Protein AF-A0A3A8W4N7-F1 (afdb_monomer)

Solvent-accessible surface area (backbone atoms only — not comparable to full-atom values): 16986 Å² total; per-residue (Å²): 136,87,86,79,90,86,83,90,83,82,92,75,93,77,80,89,80,83,84,81,88,74,83,88,78,89,47,57,39,93,86,78,64,49,80,50,65,91,89,57,60,44,40,93,86,77,66,50,72,45,86,86,71,92,62,85,76,71,74,80,73,79,74,81,73,76,77,72,54,66,71,60,52,53,51,53,52,50,51,52,49,50,51,50,51,51,51,55,52,39,66,72,58,50,60,79,77,70,62,47,48,66,55,26,47,51,68,66,38,49,71,61,18,43,73,67,35,52,84,91,45,32,62,59,45,43,50,50,36,48,55,39,34,54,47,32,57,52,26,67,72,41,88,37,44,90,46,53,37,62,73,51,46,28,47,37,71,93,76,44,30,37,37,38,33,38,32,30,34,44,100,84,70,46,81,44,55,32,38,41,35,32,36,59,35,85,87,81,69,43,74,39,81,74,51,74,40,70,65,80,72,76,72,82,87,56,93,84,51,53,72,66,56,48,50,52,44,52,53,51,41,53,49,35,53,57,49,48,63,39,64,75,38,69,88,19,54,58,65,69,64,55,44,52,23,48,48,45,25,49,78,68,71,47,31,78,75,51,64,74,61,87,69,44,66,76,76,48,87,76,73,81,80,76,85,123

Structure (mmCIF, N/CA/C/O backbone):
data_AF-A0A3A8W4N7-F1
#
_entry.id   AF-A0A3A8W4N7-F1
#
loop_
_atom_site.group_PDB
_atom_site.id
_atom_site.type_symbol
_atom_site.label_atom_id
_atom_site.label_alt_id
_atom_site.label_comp_id
_atom_site.label_asym_id
_atom_site.label_entity_id
_atom_site.label_seq_id
_atom_site.pdbx_PDB_ins_code
_atom_site.Cartn_x
_atom_site.Cartn_y
_atom_site.Cartn_z
_atom_site.occupancy
_atom_site.B_iso_or_equiv
_atom_site.auth_seq_id
_atom_site.auth_comp_id
_atom_site.auth_asym_id
_atom_site.auth_atom_id
_atom_site.pdbx_PDB_model_num
ATOM 1 N N . MET A 1 1 ? -23.111 -61.179 31.098 1.00 34.94 1 MET A N 1
ATOM 2 C CA . MET A 1 1 ? -24.484 -61.628 30.800 1.00 34.94 1 MET A CA 1
ATOM 3 C C . MET A 1 1 ? -25.408 -60.534 31.304 1.00 34.94 1 MET A C 1
ATOM 5 O O . MET A 1 1 ? -25.647 -60.455 32.497 1.00 34.94 1 MET A O 1
ATOM 9 N N . GLU A 1 2 ? -25.515 -59.437 30.560 1.00 35.44 2 GLU A N 1
ATOM 10 C CA . GLU A 1 2 ? -26.407 -59.254 29.396 1.00 35.44 2 GLU A CA 1
ATOM 11 C C . GLU A 1 2 ? -27.888 -59.274 29.785 1.00 35.44 2 GLU A C 1
ATOM 13 O O . GLU A 1 2 ? -28.369 -60.226 30.390 1.00 35.44 2 GLU A O 1
ATOM 18 N N . GLY A 1 3 ? -28.586 -58.195 29.426 1.00 33.56 3 GLY A N 1
ATOM 19 C CA . GLY A 1 3 ? -30.020 -58.016 29.627 1.00 33.56 3 GLY A CA 1
ATOM 20 C C . GLY A 1 3 ? -30.419 -56.554 29.445 1.00 33.56 3 GLY A C 1
ATOM 21 O O . GLY A 1 3 ? -30.461 -55.792 30.406 1.00 33.56 3 GLY A O 1
ATOM 22 N N . ILE A 1 4 ? -30.645 -56.166 28.193 1.00 37.47 4 ILE A N 1
ATOM 23 C CA . ILE A 1 4 ? -31.137 -54.857 27.741 1.00 37.47 4 ILE A CA 1
ATOM 24 C C . ILE A 1 4 ? -32.674 -54.924 27.543 1.00 37.47 4 ILE A C 1
ATOM 26 O O . ILE A 1 4 ? -33.179 -55.996 27.216 1.00 37.47 4 ILE A O 1
ATOM 30 N N . LEU A 1 5 ? -33.344 -53.750 27.614 1.00 32.41 5 LEU A N 1
ATOM 31 C CA . LEU A 1 5 ? -34.679 -53.382 27.059 1.00 32.41 5 LEU A CA 1
ATOM 32 C C . LEU A 1 5 ? -35.925 -53.851 27.871 1.00 32.41 5 LEU A C 1
ATOM 34 O O . LEU A 1 5 ? -35.901 -54.915 28.465 1.00 32.41 5 LEU A O 1
ATOM 38 N N . ILE A 1 6 ? -37.068 -53.148 28.004 1.00 37.75 6 ILE A N 1
ATOM 39 C CA . I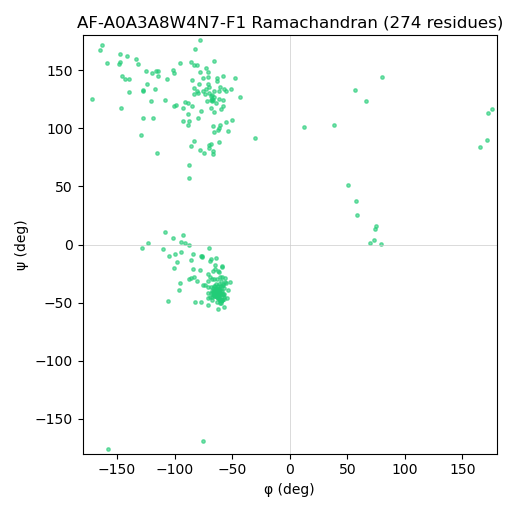LE A 1 6 ? -37.690 -51.944 27.399 1.00 37.75 6 ILE A CA 1
ATOM 40 C C . ILE A 1 6 ? -38.758 -51.424 28.399 1.00 37.75 6 ILE A C 1
ATOM 42 O O . ILE A 1 6 ? -39.323 -52.222 29.145 1.00 37.75 6 ILE A O 1
ATOM 46 N N . GLY A 1 7 ? -39.130 -50.139 28.353 1.00 33.12 7 GLY A N 1
ATOM 47 C CA . GLY A 1 7 ? -40.402 -49.678 28.928 1.00 33.12 7 GLY A CA 1
ATOM 48 C C . GLY A 1 7 ? -40.562 -48.158 28.973 1.00 33.12 7 GLY A C 1
ATOM 49 O O . GLY A 1 7 ? -40.215 -47.531 29.971 1.00 33.12 7 GLY A O 1
ATOM 50 N N . GLU A 1 8 ? -41.117 -47.562 27.917 1.00 44.66 8 GLU A N 1
ATOM 51 C CA . GLU A 1 8 ? -41.788 -46.259 28.020 1.00 44.66 8 GLU A CA 1
ATOM 52 C C . GLU A 1 8 ? -43.162 -46.442 28.684 1.00 44.66 8 GLU A C 1
ATOM 54 O O . GLU A 1 8 ? -43.815 -47.443 28.417 1.00 44.66 8 GLU A O 1
ATOM 59 N N . ILE A 1 9 ? -43.602 -45.483 29.516 1.00 37.28 9 ILE A N 1
ATOM 60 C CA . ILE A 1 9 ? -44.997 -45.005 29.649 1.00 37.28 9 ILE A CA 1
ATOM 61 C C . ILE A 1 9 ? -45.031 -43.750 30.557 1.00 37.28 9 ILE A C 1
ATOM 63 O O . ILE A 1 9 ? -44.592 -43.754 31.704 1.00 37.28 9 ILE A O 1
ATOM 67 N N . CYS A 1 10 ? -45.614 -42.695 29.984 1.00 30.06 10 CYS A N 1
ATOM 68 C CA . CYS A 1 10 ? -46.400 -41.583 30.540 1.00 30.06 10 CYS A CA 1
ATOM 69 C C . CYS A 1 10 ? -45.910 -40.629 31.650 1.00 30.06 10 CYS A C 1
ATOM 71 O O . CYS A 1 10 ? -45.540 -40.971 32.770 1.00 30.06 10 CYS A O 1
ATOM 73 N N . ARG A 1 11 ? -46.155 -39.348 31.329 1.00 41.84 11 ARG A N 1
ATOM 74 C CA . ARG A 1 11 ? -46.284 -38.168 32.197 1.00 41.84 11 ARG A CA 1
ATOM 75 C C . ARG A 1 11 ? -47.118 -38.438 33.460 1.00 41.84 11 ARG A C 1
ATOM 77 O O . ARG A 1 11 ? -48.291 -38.763 33.347 1.00 41.84 11 AR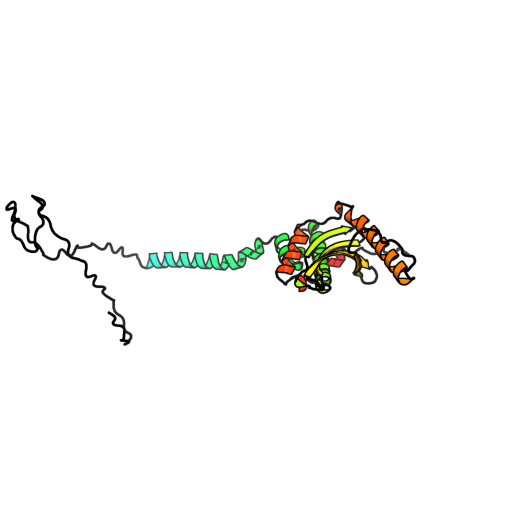G A O 1
ATOM 84 N N . SER A 1 12 ? -46.565 -38.129 34.637 1.00 39.53 12 SER A N 1
ATOM 85 C CA . SER A 1 12 ? -47.137 -37.182 35.618 1.00 39.53 12 SER A CA 1
ATOM 86 C C . SER A 1 12 ? -46.342 -37.210 36.936 1.00 39.53 12 SER A C 1
ATOM 88 O O . SER A 1 12 ? -46.296 -38.203 37.651 1.00 39.53 12 SER A O 1
ATOM 90 N N . ASN A 1 13 ? -45.678 -36.093 37.226 1.00 43.84 13 ASN A N 1
ATOM 91 C CA . ASN A 1 13 ? -45.312 -35.551 38.538 1.00 43.84 13 ASN A CA 1
ATOM 92 C C . ASN A 1 13 ? -45.447 -36.453 39.801 1.00 43.84 13 ASN A C 1
ATOM 94 O O . ASN A 1 13 ? -46.518 -36.504 40.402 1.00 43.84 13 ASN A O 1
ATOM 98 N N . LYS A 1 14 ? -44.330 -37.022 40.300 1.00 41.41 14 LYS A N 1
ATOM 99 C CA . LYS A 1 14 ? -43.900 -36.964 41.726 1.00 41.41 14 LYS A CA 1
ATOM 100 C C . LYS A 1 14 ? -42.632 -37.799 41.995 1.00 41.41 14 LYS A C 1
ATOM 102 O O . LYS A 1 14 ? -42.646 -39.015 41.915 1.00 41.41 14 LYS A O 1
ATOM 107 N N . ARG A 1 15 ? -41.562 -37.100 42.403 1.00 39.56 15 ARG A N 1
ATOM 108 C CA . ARG A 1 15 ? -40.429 -37.527 43.263 1.00 39.56 15 ARG A CA 1
ATOM 109 C C . ARG A 1 15 ? -39.881 -38.957 43.071 1.00 39.56 15 ARG A C 1
ATOM 111 O O . ARG A 1 15 ? -40.375 -39.904 43.673 1.00 39.56 15 ARG A O 1
ATOM 118 N N . ARG A 1 16 ? -38.734 -39.078 42.392 1.00 38.44 16 ARG A N 1
ATOM 119 C CA . ARG A 1 16 ? -37.888 -40.283 42.467 1.00 38.44 16 ARG A CA 1
ATOM 120 C C . ARG A 1 16 ? -37.260 -40.389 43.863 1.00 38.44 16 ARG A C 1
ATOM 122 O O . ARG A 1 16 ? -36.499 -39.512 44.269 1.00 38.44 16 ARG A O 1
ATOM 129 N N . LYS A 1 17 ? -37.593 -41.452 44.598 1.00 39.00 17 LYS A N 1
ATOM 130 C CA . LYS A 1 17 ? -36.828 -41.945 45.753 1.00 39.00 17 LYS A CA 1
ATOM 131 C C . LYS A 1 17 ? -35.733 -42.859 45.202 1.00 39.00 17 LYS A C 1
ATOM 133 O O . LYS A 1 17 ? -36.057 -43.865 44.584 1.00 39.00 17 LYS A O 1
ATOM 138 N N . TYR A 1 18 ? -34.469 -42.524 45.428 1.00 37.78 18 TYR A N 1
ATOM 139 C CA . TYR A 1 18 ? -33.366 -43.457 45.208 1.00 37.78 18 TYR A CA 1
ATOM 140 C C . TYR A 1 18 ? -33.165 -44.261 46.496 1.00 37.78 18 TYR A C 1
ATOM 142 O O . TYR A 1 18 ? -32.972 -43.675 47.561 1.00 37.78 18 TYR A O 1
ATOM 150 N N . ILE A 1 19 ? -33.260 -45.587 46.411 1.00 38.47 19 ILE A N 1
ATOM 151 C CA . ILE A 1 19 ? -32.878 -46.503 47.489 1.00 38.47 19 ILE A CA 1
ATOM 152 C C . ILE A 1 19 ? -31.423 -46.889 47.215 1.00 38.47 19 ILE A C 1
ATOM 154 O O . ILE A 1 19 ? -31.148 -47.634 46.279 1.00 38.47 19 ILE A O 1
ATOM 158 N N . PHE A 1 20 ? -30.487 -46.348 47.995 1.00 35.94 20 PHE A N 1
ATOM 159 C CA . PHE A 1 20 ? -29.111 -46.843 48.018 1.00 35.94 20 PHE A CA 1
ATOM 160 C C . PHE A 1 20 ? -29.075 -48.092 48.903 1.00 35.94 20 PHE A C 1
ATOM 162 O O . PHE A 1 20 ? -29.209 -47.988 50.120 1.00 35.94 20 PHE A O 1
ATOM 169 N N . VAL A 1 21 ? -28.909 -49.271 48.303 1.00 38.59 21 VAL A N 1
ATOM 170 C CA . VAL A 1 21 ? -28.642 -50.512 49.045 1.00 38.59 21 VAL A CA 1
ATOM 171 C C . VAL A 1 21 ? -27.138 -50.561 49.326 1.00 38.59 21 VAL A C 1
ATOM 173 O O . VAL A 1 21 ? -26.346 -51.007 48.500 1.00 38.59 21 VAL A O 1
ATOM 176 N N . GLY A 1 22 ? -26.739 -49.989 50.463 1.00 36.97 22 GLY A N 1
ATOM 177 C CA . GLY A 1 22 ? -25.363 -49.987 50.957 1.00 36.97 22 GLY A CA 1
ATOM 178 C C . GLY A 1 22 ? -25.020 -51.260 51.738 1.00 36.97 22 GLY A C 1
ATOM 179 O O . GLY A 1 22 ? -25.832 -51.783 52.494 1.00 36.97 22 GLY A O 1
ATOM 180 N N . LYS A 1 23 ? -23.792 -51.734 51.529 1.00 41.25 23 LYS A N 1
ATOM 181 C CA . LYS A 1 23 ? -23.125 -52.919 52.091 1.00 41.25 23 LYS A CA 1
ATOM 182 C C . LYS A 1 23 ? -23.075 -52.894 53.634 1.00 41.25 23 LYS A C 1
ATOM 184 O O . LYS A 1 23 ? -22.688 -51.881 54.210 1.00 41.25 23 LYS A O 1
ATOM 189 N N . ILE A 1 24 ? -23.417 -54.009 54.285 1.00 47.25 24 ILE A N 1
ATOM 190 C CA . ILE A 1 24 ? -23.416 -54.174 55.752 1.00 47.25 24 ILE A CA 1
ATOM 191 C C . ILE A 1 24 ? -21.974 -54.120 56.292 1.00 47.25 24 ILE A C 1
ATOM 193 O O . ILE A 1 24 ? -21.105 -54.872 55.845 1.00 47.25 24 ILE A O 1
ATOM 197 N N . SER A 1 25 ? -21.709 -53.223 57.245 1.00 48.91 25 SER A N 1
ATOM 198 C CA . SER A 1 25 ? -20.433 -53.115 57.962 1.00 48.91 25 SER A CA 1
ATOM 199 C C . SER A 1 25 ? -20.335 -54.162 59.077 1.00 48.91 25 SER A C 1
ATOM 201 O O . SER A 1 25 ? -21.237 -54.259 59.903 1.00 48.91 25 SER A O 1
ATOM 203 N N . LYS A 1 26 ? -19.224 -54.905 59.132 1.00 61.62 26 LYS A N 1
ATOM 204 C CA . LYS A 1 26 ? -18.883 -55.830 60.229 1.00 61.62 26 LYS A CA 1
ATOM 205 C C . LYS A 1 26 ? -18.766 -55.072 61.564 1.00 61.62 26 LYS A C 1
ATOM 207 O O . LYS A 1 26 ? -18.145 -54.010 61.600 1.00 61.62 26 LYS A O 1
ATOM 212 N N . PHE A 1 27 ? -19.334 -55.610 62.646 1.00 69.62 27 PHE A N 1
ATOM 213 C CA . PHE A 1 27 ? -19.315 -55.007 63.988 1.00 69.62 27 PHE A CA 1
ATOM 214 C C . PHE A 1 27 ? -18.244 -55.660 64.877 1.00 69.62 27 PHE A C 1
ATOM 216 O O . PHE A 1 27 ? -17.981 -56.852 64.759 1.00 69.62 27 PHE A O 1
ATOM 223 N N . PHE A 1 28 ? -17.638 -54.899 65.794 1.00 78.06 28 PHE A N 1
ATOM 224 C CA . PHE A 1 28 ? -16.616 -55.383 66.734 1.00 78.06 28 PHE A CA 1
ATOM 225 C C . PHE A 1 28 ? -17.021 -55.081 68.183 1.00 78.06 28 PHE A C 1
ATOM 227 O O . PHE A 1 28 ? -17.691 -54.086 68.455 1.00 78.06 28 PHE A O 1
ATOM 234 N N . CYS A 1 29 ? -16.613 -55.930 69.127 1.00 77.12 29 CYS A N 1
ATOM 235 C CA . CYS A 1 29 ? -16.877 -55.738 70.550 1.00 77.12 29 CYS A CA 1
ATOM 236 C C . CYS A 1 29 ? -16.120 -54.517 71.082 1.00 77.12 29 CYS A C 1
ATOM 238 O O . CYS A 1 29 ? -14.893 -54.480 71.030 1.00 77.12 29 CYS A O 1
ATOM 240 N N . SER A 1 30 ? -16.835 -53.566 71.682 1.00 75.81 30 SER A N 1
ATOM 241 C CA . SER A 1 30 ? -16.259 -52.349 72.272 1.00 75.81 30 SER A CA 1
ATOM 242 C C . SER A 1 30 ? -15.272 -52.608 73.414 1.00 75.81 30 SER A C 1
ATOM 244 O O . SER A 1 30 ? -14.430 -51.759 73.682 1.00 75.81 30 SER A O 1
ATOM 246 N N . ASN A 1 31 ? -15.359 -53.762 74.083 1.00 76.06 31 ASN A N 1
ATOM 247 C CA . ASN A 1 31 ? -14.515 -54.070 75.238 1.00 76.06 31 ASN A CA 1
ATOM 248 C C . ASN A 1 31 ? -13.259 -54.889 74.886 1.00 76.06 31 ASN A C 1
ATOM 250 O O . ASN A 1 31 ? -12.232 -54.740 75.532 1.00 76.06 31 ASN A O 1
ATOM 254 N N . CYS A 1 32 ? -13.317 -55.775 73.884 1.00 80.06 32 CYS A N 1
ATOM 255 C CA . CYS A 1 32 ? -12.179 -56.651 73.545 1.00 80.06 32 CYS A CA 1
ATOM 256 C C . CYS A 1 32 ? -11.764 -56.633 72.069 1.00 80.06 32 CYS A C 1
ATOM 258 O O . CYS A 1 32 ? -10.826 -57.329 71.694 1.00 80.06 32 CYS A O 1
ATOM 260 N N . GLY A 1 33 ? -12.475 -55.894 71.217 1.00 74.19 33 GLY A N 1
ATOM 261 C CA . GLY A 1 33 ? -12.150 -55.748 69.799 1.00 74.19 33 GLY A CA 1
ATOM 262 C C . GLY A 1 33 ? -12.436 -56.970 68.922 1.00 74.19 33 GLY A C 1
ATOM 263 O O . GLY A 1 33 ? -12.132 -56.929 67.735 1.00 74.19 33 GLY A O 1
ATOM 264 N N . LYS A 1 34 ? -13.024 -58.056 69.448 1.00 81.38 34 LYS A N 1
ATOM 265 C CA . LYS A 1 34 ? -13.365 -59.234 68.629 1.00 81.38 34 LYS A CA 1
ATOM 266 C C . LYS A 1 34 ? -14.539 -58.941 67.693 1.00 81.38 34 LYS A C 1
ATOM 268 O O . LYS A 1 34 ? -15.506 -58.311 68.114 1.00 81.38 34 LYS A O 1
ATOM 273 N N . GLU A 1 35 ? -14.455 -59.414 66.450 1.00 79.12 35 GLU A N 1
ATOM 274 C CA . GLU A 1 35 ? -15.544 -59.320 65.468 1.00 79.12 35 GLU A CA 1
ATOM 275 C C . GLU A 1 35 ? -16.779 -60.074 65.981 1.00 79.12 35 GLU A C 1
ATOM 277 O O . GLU A 1 35 ? -16.674 -61.204 66.467 1.00 79.12 35 GLU A O 1
ATOM 282 N N . LEU A 1 36 ? -17.932 -59.419 65.902 1.00 75.44 36 LEU A N 1
ATOM 283 C CA . LEU A 1 36 ? -19.221 -59.916 66.361 1.00 75.44 36 LEU A CA 1
ATOM 284 C C . LEU A 1 36 ? -20.076 -60.301 65.159 1.00 75.44 36 LEU A C 1
ATOM 286 O O . LEU A 1 36 ? -20.072 -59.619 64.130 1.00 75.44 36 LEU A O 1
ATOM 290 N N . ARG A 1 37 ? -20.834 -61.387 65.299 1.00 69.25 37 ARG A N 1
ATOM 291 C CA . ARG A 1 37 ? -21.843 -61.770 64.304 1.00 69.25 37 ARG A CA 1
ATOM 292 C C . ARG A 1 37 ? -23.132 -60.986 64.554 1.00 69.25 37 ARG A C 1
ATOM 294 O O . ARG A 1 37 ? -23.393 -60.547 65.675 1.00 69.25 37 ARG A O 1
ATOM 301 N N . GLU A 1 38 ? -23.937 -60.793 63.510 1.00 62.31 38 GLU A N 1
ATOM 302 C CA . GLU A 1 38 ? -25.229 -60.112 63.643 1.00 62.31 38 GLU A CA 1
ATOM 303 C C . GLU A 1 38 ? -26.098 -60.811 64.705 1.00 62.31 38 GLU A C 1
ATOM 305 O O . GLU A 1 38 ? -26.249 -62.032 64.691 1.00 62.31 38 GLU A O 1
ATOM 310 N N . ASN A 1 39 ? -26.680 -60.020 65.614 1.00 63.97 39 ASN A N 1
ATOM 311 C CA . ASN A 1 39 ? -27.619 -60.433 66.669 1.00 63.97 39 ASN A CA 1
ATOM 312 C C . ASN A 1 39 ? -27.045 -61.174 67.901 1.00 63.97 39 ASN A C 1
ATOM 314 O O . ASN A 1 39 ? -27.818 -61.729 68.689 1.00 63.97 39 ASN A O 1
ATOM 318 N N . GLU A 1 40 ? -25.730 -61.153 68.145 1.00 66.56 40 GLU A N 1
ATOM 319 C CA . GLU A 1 40 ? -25.165 -61.667 69.406 1.00 66.56 40 GLU A CA 1
ATOM 320 C C . GLU A 1 40 ? -25.475 -60.726 70.591 1.00 66.56 40 GLU A C 1
ATOM 322 O O . GLU A 1 40 ? -25.140 -59.544 70.574 1.00 66.56 40 GLU A O 1
ATOM 327 N N . LYS A 1 41 ? -26.121 -61.245 71.651 1.00 73.75 41 LYS A N 1
ATOM 328 C CA . LYS A 1 41 ? -26.499 -60.449 72.846 1.00 73.75 41 LYS A CA 1
ATOM 329 C C . LYS A 1 41 ? -25.329 -60.197 73.807 1.00 73.75 41 LYS A C 1
ATOM 331 O O . LYS A 1 41 ? -25.373 -59.279 74.625 1.00 73.75 41 LYS A O 1
ATOM 336 N N . TYR A 1 42 ? -24.303 -61.040 73.741 1.00 79.69 42 TYR A N 1
ATOM 337 C CA . TYR A 1 42 ? -23.119 -61.005 74.594 1.00 79.69 42 TYR A CA 1
ATOM 338 C C . TYR A 1 42 ? -21.902 -61.386 73.759 1.00 79.69 42 TYR A C 1
ATOM 340 O O . TYR A 1 42 ? -21.991 -62.270 72.909 1.00 79.69 42 TYR A O 1
ATOM 348 N N . CYS A 1 43 ? -20.763 -60.743 74.007 1.00 81.12 43 CYS A N 1
ATOM 349 C CA . CYS A 1 43 ? -19.527 -61.086 73.323 1.00 81.12 43 CYS A CA 1
ATOM 350 C C . CYS A 1 43 ? -19.051 -62.483 73.766 1.00 81.12 43 CYS A C 1
ATOM 352 O O . CYS A 1 43 ? -18.799 -62.675 74.959 1.00 81.12 43 CYS A O 1
ATOM 354 N N . PRO A 1 44 ? -18.825 -63.431 72.837 1.00 77.31 44 PRO A N 1
ATOM 355 C CA . PRO A 1 44 ? -18.405 -64.792 73.179 1.00 77.31 44 PRO A CA 1
ATOM 356 C C . PRO A 1 44 ? -16.986 -64.868 73.763 1.00 77.31 44 PRO A C 1
ATOM 358 O O . PRO A 1 44 ? -16.590 -65.906 74.275 1.00 77.31 44 PRO A O 1
ATOM 361 N N . ASN A 1 45 ? -16.199 -63.792 73.664 1.00 82.62 45 ASN A N 1
ATOM 362 C CA . ASN A 1 45 ? -14.809 -63.774 74.121 1.00 82.62 45 ASN A CA 1
ATOM 363 C C . ASN A 1 45 ? -14.631 -63.199 75.524 1.00 82.62 45 ASN A C 1
ATOM 365 O O . ASN A 1 45 ? -13.800 -63.682 76.279 1.00 82.62 45 ASN A O 1
ATOM 369 N N . CYS A 1 46 ? -15.376 -62.147 75.864 1.00 80.81 46 CYS A N 1
ATOM 370 C CA . CYS A 1 46 ? -15.204 -61.442 77.136 1.00 80.81 46 CYS A CA 1
ATOM 371 C C . CYS A 1 46 ? -16.481 -61.375 77.981 1.00 80.81 46 CYS A C 1
ATOM 373 O O . CYS A 1 46 ? -16.476 -60.746 79.034 1.00 80.81 46 CYS A O 1
ATOM 375 N N . GLY A 1 47 ? -17.589 -61.962 77.515 1.00 76.31 47 GLY A N 1
ATOM 376 C CA . GLY A 1 47 ? -18.874 -61.970 78.222 1.00 76.31 47 GLY A CA 1
ATOM 377 C C . GLY A 1 47 ? -19.573 -60.608 78.293 1.00 76.31 47 GLY A C 1
ATOM 378 O O . GLY A 1 47 ? -20.651 -60.502 78.875 1.00 76.31 47 GLY A O 1
ATOM 379 N N . HIS A 1 48 ? -18.993 -59.559 77.700 1.00 81.00 48 HIS A N 1
ATOM 380 C CA . HIS A 1 48 ? -19.554 -58.212 77.740 1.00 81.00 48 HIS A CA 1
ATOM 381 C C . HIS A 1 48 ? -20.887 -58.158 76.985 1.00 81.00 48 HIS A C 1
ATOM 383 O O . HIS A 1 48 ? -20.967 -58.577 75.827 1.00 81.00 48 HIS A O 1
ATOM 389 N N . LYS A 1 49 ? -21.934 -57.652 77.643 1.00 79.88 49 LYS A N 1
ATOM 390 C CA . LYS A 1 49 ? -23.278 -57.534 77.067 1.00 79.88 49 LYS A CA 1
ATOM 391 C C . LYS A 1 49 ? -23.274 -56.492 75.953 1.00 79.88 49 LYS A C 1
ATOM 393 O O . LYS A 1 49 ? -22.835 -55.366 76.164 1.00 79.88 49 LYS A O 1
ATOM 398 N N . ILE A 1 50 ? -23.773 -56.868 74.783 1.00 75.06 50 ILE A N 1
ATOM 399 C CA . ILE A 1 50 ? -23.893 -55.966 73.640 1.00 75.06 50 ILE A CA 1
ATOM 400 C C . ILE A 1 50 ? -25.284 -55.326 73.730 1.00 75.06 50 ILE A C 1
ATOM 402 O O . ILE A 1 50 ? -26.277 -56.058 73.812 1.00 75.06 50 ILE A O 1
ATOM 406 N N . PRO A 1 51 ? -25.393 -53.987 73.779 1.00 62.84 51 PRO A N 1
ATOM 407 C CA . PRO A 1 51 ? -26.687 -53.320 73.768 1.00 62.84 51 PRO A CA 1
ATOM 408 C C . PRO A 1 51 ? -27.347 -53.548 72.403 1.00 62.84 51 PRO A C 1
ATOM 410 O O . PRO A 1 51 ? -26.964 -52.950 71.400 1.00 62.84 51 PRO A O 1
ATOM 413 N N . LEU A 1 52 ? -28.309 -54.471 72.358 1.00 57.59 52 LEU A N 1
ATOM 414 C CA . LEU A 1 52 ? -29.175 -54.683 71.204 1.00 57.59 52 LEU A CA 1
ATOM 415 C C . LEU A 1 52 ? -30.255 -53.604 71.185 1.00 57.59 52 LEU A C 1
ATOM 417 O O . LEU A 1 52 ? -31.378 -53.861 71.598 1.00 57.59 52 LEU A O 1
ATOM 421 N N . ASP A 1 53 ? -29.897 -52.430 70.680 1.00 50.03 53 ASP A N 1
ATOM 422 C CA . ASP A 1 53 ? -30.857 -51.471 70.138 1.00 50.03 53 ASP A CA 1
ATOM 423 C C . ASP A 1 53 ? -30.570 -51.329 68.641 1.00 50.03 53 ASP A C 1
ATOM 425 O O . ASP A 1 53 ? -29.942 -50.376 68.181 1.00 50.03 53 ASP A O 1
ATOM 429 N N . ILE A 1 54 ? -31.035 -52.309 67.857 1.00 49.59 54 ILE A N 1
ATOM 430 C CA . ILE A 1 54 ? -31.331 -52.077 66.436 1.00 49.59 54 ILE A CA 1
ATOM 431 C C . ILE A 1 54 ? -32.773 -51.573 66.360 1.00 49.59 54 ILE A C 1
ATOM 433 O O . ILE A 1 54 ? -33.624 -52.148 65.690 1.00 49.59 54 ILE A O 1
ATOM 437 N N . ASP A 1 55 ? -33.046 -50.481 67.063 1.00 42.28 55 ASP A N 1
ATOM 438 C CA . ASP A 1 55 ? -34.149 -49.619 66.697 1.00 42.28 55 ASP A CA 1
ATOM 439 C C . ASP A 1 55 ? -33.564 -48.553 65.796 1.00 42.28 55 ASP A C 1
ATOM 441 O O . ASP A 1 55 ? -32.661 -47.813 66.183 1.00 42.28 55 ASP A O 1
ATOM 445 N N . ASN A 1 56 ? -34.056 -48.554 64.556 1.00 49.94 56 ASN A N 1
ATOM 446 C CA . ASN A 1 56 ? -33.819 -47.567 63.516 1.00 49.94 56 ASN A CA 1
ATOM 447 C C . ASN A 1 56 ? -33.584 -46.177 64.112 1.00 49.94 56 ASN A C 1
ATOM 449 O O . ASN A 1 56 ? -34.517 -45.387 64.279 1.00 49.94 56 ASN A O 1
ATOM 453 N N . HIS A 1 57 ? -32.319 -45.850 64.373 1.00 39.88 57 HIS A N 1
ATOM 454 C CA . HIS A 1 57 ? -31.926 -44.502 64.704 1.00 39.88 57 HIS A CA 1
ATOM 455 C C . HIS A 1 57 ? -31.974 -43.740 63.385 1.00 39.88 57 HIS A C 1
ATOM 457 O O . HIS A 1 57 ? -30.968 -43.517 62.711 1.00 39.88 57 HIS A O 1
ATOM 463 N N . SER A 1 58 ? -33.190 -43.366 62.979 1.00 42.22 58 SER A N 1
ATOM 464 C CA . SER A 1 58 ? -33.401 -42.266 62.063 1.00 42.22 58 SER A CA 1
ATOM 465 C C . SER A 1 58 ? -32.675 -41.092 62.699 1.00 42.22 58 SER A C 1
ATOM 467 O O . SER A 1 58 ? -33.178 -40.477 63.643 1.00 42.22 58 SER A O 1
ATOM 469 N N . LEU A 1 59 ? -31.449 -40.835 62.242 1.00 45.09 59 LEU A N 1
ATOM 470 C CA . LEU A 1 59 ? -30.717 -39.629 62.566 1.00 45.09 59 LEU A CA 1
ATOM 471 C C . LEU A 1 59 ? -31.688 -38.491 62.271 1.00 45.09 59 LEU A C 1
ATOM 473 O O . LEU A 1 59 ? -32.018 -38.225 61.113 1.00 45.09 59 LEU A O 1
ATOM 477 N N . LYS A 1 60 ? -32.215 -37.863 63.327 1.00 41.84 60 LYS A N 1
ATOM 478 C CA . LYS A 1 60 ? -32.985 -36.629 63.225 1.00 41.84 60 LYS A CA 1
ATOM 479 C C . LYS A 1 60 ? -31.986 -35.576 62.768 1.00 41.84 60 LYS A C 1
ATOM 481 O O . LYS A 1 60 ? -31.459 -34.803 63.561 1.00 41.84 60 LYS A O 1
ATOM 486 N N . VAL A 1 61 ? -31.700 -35.558 61.469 1.00 50.22 61 VAL A N 1
ATOM 487 C CA . VAL A 1 61 ? -31.079 -34.418 60.822 1.00 50.22 61 VAL A CA 1
ATOM 488 C C . VAL A 1 61 ? -32.096 -33.304 61.013 1.00 50.22 61 VAL A C 1
ATOM 490 O O . VAL A 1 61 ? -33.117 -33.246 60.325 1.00 50.22 61 VAL A O 1
ATOM 493 N N . ARG A 1 62 ? -31.876 -32.450 62.021 1.00 46.25 62 ARG A N 1
ATOM 494 C CA . ARG A 1 62 ? -32.553 -31.158 62.119 1.00 46.25 62 ARG A CA 1
ATOM 495 C C . ARG A 1 62 ? -32.126 -30.388 60.878 1.00 46.25 62 ARG A C 1
ATOM 497 O O . ARG A 1 62 ? -31.119 -29.692 60.874 1.00 46.25 62 ARG A O 1
ATOM 504 N N . GLY A 1 63 ? -32.879 -30.571 59.797 1.00 49.50 63 GLY A N 1
ATOM 505 C CA . GLY A 1 63 ? -32.753 -29.773 58.598 1.00 49.50 63 GLY A CA 1
ATOM 506 C C . GLY A 1 63 ? -33.035 -28.340 58.999 1.00 49.50 63 GLY A C 1
ATOM 507 O O . GLY A 1 63 ? -34.189 -27.968 59.212 1.00 49.50 63 GLY A O 1
ATOM 508 N N . PHE A 1 64 ? -31.978 -27.545 59.128 1.00 41.88 64 PHE A N 1
ATOM 509 C CA . PHE A 1 64 ? -32.073 -26.101 59.236 1.00 41.88 64 PHE A CA 1
ATOM 510 C C . PHE A 1 64 ? -32.599 -25.594 57.887 1.00 41.88 64 PHE A C 1
ATOM 512 O O . PHE A 1 64 ? -31.856 -25.122 57.031 1.00 41.88 64 PHE A O 1
ATOM 519 N N . LYS A 1 65 ? -33.908 -25.732 57.648 1.00 53.91 65 LYS A N 1
ATOM 520 C CA . LYS A 1 65 ? -34.574 -25.021 56.563 1.00 53.91 65 LYS A CA 1
ATOM 521 C C . LYS A 1 65 ? -34.599 -23.562 56.987 1.00 53.91 65 LYS A C 1
ATOM 523 O O . LYS A 1 65 ? -35.569 -23.105 57.587 1.00 53.91 65 LYS A O 1
ATOM 528 N N . ARG A 1 66 ? -33.522 -22.822 56.701 1.00 55.28 66 ARG A N 1
ATOM 529 C CA . ARG A 1 66 ? -33.611 -21.363 56.655 1.00 55.28 66 ARG A CA 1
ATOM 530 C C . ARG A 1 66 ? -34.719 -21.058 55.655 1.00 55.28 66 ARG A C 1
ATOM 532 O O . ARG A 1 66 ? -34.561 -21.264 54.455 1.00 55.28 66 ARG A O 1
ATOM 539 N N . LYS A 1 67 ? -35.876 -20.644 56.167 1.00 49.81 67 LYS A N 1
ATOM 540 C CA . LYS A 1 67 ? -36.997 -20.164 55.367 1.00 49.81 67 LYS A CA 1
ATOM 541 C C . LYS A 1 67 ? -36.538 -18.817 54.808 1.00 49.81 67 LYS A C 1
ATOM 543 O O . LYS A 1 67 ? -36.746 -17.784 55.439 1.00 49.81 67 LYS A O 1
ATOM 548 N N . LEU A 1 68 ? -35.787 -18.829 53.701 1.00 56.91 68 LEU A N 1
ATOM 549 C CA . LEU A 1 68 ? -35.437 -17.592 53.012 1.00 56.91 68 LEU A CA 1
ATOM 550 C C . LEU A 1 68 ? -36.758 -16.921 52.636 1.00 56.91 68 LEU A C 1
ATOM 552 O O . LEU A 1 68 ? -37.596 -17.508 51.954 1.00 56.91 68 LEU A O 1
ATOM 556 N N . SER A 1 69 ? -36.968 -15.717 53.160 1.00 63.31 69 SER A N 1
ATOM 557 C CA . SER A 1 69 ? -38.132 -14.909 52.822 1.00 63.31 69 SER A CA 1
ATOM 558 C C . SER A 1 69 ? -38.126 -14.697 51.310 1.00 63.31 69 SER A C 1
ATOM 560 O O . SER A 1 69 ? -37.138 -14.215 50.755 1.00 63.31 69 SER A O 1
ATOM 562 N N . LEU A 1 70 ? -39.226 -15.073 50.655 1.00 64.94 70 LEU A N 1
ATOM 563 C CA . LEU A 1 70 ? -39.393 -14.973 49.206 1.00 64.94 70 LEU A CA 1
ATOM 564 C C . LEU A 1 70 ? -39.078 -13.552 48.702 1.00 64.94 70 LEU A C 1
ATOM 566 O O . LEU A 1 70 ? -38.476 -13.406 47.649 1.00 64.94 70 LEU A O 1
ATOM 570 N N . LYS A 1 71 ? -39.353 -12.525 49.525 1.00 69.31 71 LYS A N 1
ATOM 571 C CA . LYS A 1 71 ? -39.032 -11.113 49.255 1.00 69.31 71 LYS A CA 1
ATOM 572 C C . LYS A 1 71 ? -37.524 -10.828 49.163 1.00 69.31 71 LYS A C 1
ATOM 574 O O . LYS A 1 71 ? -37.109 -9.974 48.389 1.00 69.31 71 LYS A O 1
ATOM 579 N N . LYS A 1 72 ? -36.693 -11.533 49.945 1.00 72.75 72 LYS A N 1
ATOM 580 C CA . LYS A 1 72 ? -35.223 -11.415 49.879 1.00 72.75 72 LYS A CA 1
ATOM 581 C C . LYS A 1 72 ? -34.661 -12.136 48.652 1.00 72.75 72 LYS A C 1
ATOM 583 O O . LYS A 1 72 ? -33.714 -11.647 48.053 1.00 72.75 72 LYS A O 1
ATOM 588 N N . VAL A 1 73 ? -35.269 -13.255 48.252 1.00 74.81 73 VAL A N 1
ATOM 589 C CA . VAL A 1 73 ? -34.879 -13.991 47.036 1.00 74.81 73 VAL A CA 1
ATOM 590 C C . VAL A 1 73 ? -35.230 -13.191 45.781 1.00 74.81 73 VAL A C 1
ATOM 592 O O . VAL A 1 73 ? -34.377 -13.031 44.917 1.00 74.81 73 VAL A O 1
ATOM 595 N N . THR A 1 74 ? -36.433 -12.612 45.707 1.00 75.06 74 THR A N 1
ATOM 596 C CA . THR A 1 74 ? -36.839 -11.771 44.568 1.00 75.06 74 THR A CA 1
ATOM 597 C C . THR A 1 74 ? -35.958 -10.533 44.421 1.00 75.06 74 THR A C 1
ATOM 599 O O . THR A 1 74 ? -35.599 -10.188 43.302 1.00 75.06 74 THR A O 1
ATOM 602 N N . ALA A 1 75 ? -35.553 -9.901 45.530 1.00 80.06 75 ALA A N 1
ATOM 603 C CA . ALA A 1 75 ? -34.634 -8.763 45.496 1.00 80.06 75 ALA A CA 1
ATOM 604 C C . ALA A 1 75 ? -33.240 -9.152 44.965 1.00 80.06 75 ALA A C 1
ATOM 606 O O . ALA A 1 75 ? -32.701 -8.461 44.107 1.00 80.06 75 ALA A O 1
ATOM 607 N N . ILE A 1 76 ? -32.682 -10.284 45.413 1.00 83.00 76 ILE A N 1
ATOM 608 C CA . ILE A 1 76 ? -31.380 -10.784 44.934 1.00 83.00 76 ILE A CA 1
ATOM 609 C C . ILE A 1 76 ? -31.449 -11.142 43.443 1.00 83.00 76 ILE A C 1
ATOM 611 O O . ILE A 1 76 ? -30.563 -10.756 42.685 1.00 83.00 76 ILE A O 1
ATOM 615 N N . CYS A 1 77 ? -32.507 -11.830 43.002 1.00 84.62 77 CYS A N 1
ATOM 616 C CA . CYS A 1 77 ? -32.699 -12.168 41.591 1.00 84.62 77 CYS A CA 1
ATOM 617 C C . CYS A 1 77 ? -32.877 -10.924 40.712 1.00 84.62 77 CYS A C 1
ATOM 619 O O . CYS A 1 77 ? -32.328 -10.891 39.617 1.00 84.62 77 CYS A O 1
ATOM 621 N N . ALA A 1 78 ? -33.594 -9.899 41.185 1.00 87.00 78 ALA A N 1
ATOM 622 C CA . ALA A 1 78 ? -33.766 -8.642 40.457 1.00 87.00 78 ALA A CA 1
ATOM 623 C C . ALA A 1 78 ? -32.440 -7.885 40.292 1.00 87.00 78 ALA A C 1
ATOM 625 O O . ALA A 1 78 ? -32.158 -7.384 39.208 1.00 87.00 78 ALA A O 1
ATOM 626 N N . VAL A 1 79 ? -31.596 -7.856 41.329 1.00 89.19 79 VAL A N 1
ATOM 627 C CA . VAL A 1 79 ? -30.256 -7.251 41.248 1.00 89.19 79 VAL A CA 1
ATOM 628 C C . VAL A 1 79 ? -29.360 -8.032 40.285 1.00 89.19 79 VAL A C 1
ATOM 630 O O . VAL A 1 79 ? -28.703 -7.429 39.443 1.00 89.19 79 VAL A O 1
ATOM 633 N N . PHE A 1 80 ? -29.375 -9.366 40.342 1.00 91.31 80 PHE A N 1
ATOM 634 C CA . PHE A 1 80 ? -28.620 -10.199 39.400 1.00 91.31 80 PHE A CA 1
ATOM 635 C C . PHE A 1 80 ? -29.084 -10.006 37.951 1.00 91.31 80 PHE A C 1
ATOM 637 O O . PHE A 1 80 ? -28.255 -9.864 37.057 1.00 91.31 80 PHE A O 1
ATOM 644 N N . LEU A 1 81 ? -30.400 -9.947 37.718 1.00 91.88 81 LEU A N 1
ATOM 645 C CA . LEU A 1 81 ? -30.980 -9.636 36.410 1.00 91.88 81 LEU A CA 1
ATOM 646 C C . LEU A 1 81 ? -30.558 -8.250 35.927 1.00 91.88 81 LEU A C 1
ATOM 648 O O . LEU A 1 81 ? -30.172 -8.113 34.774 1.00 91.88 81 LEU A O 1
ATOM 652 N N . MET A 1 82 ? -30.569 -7.245 36.802 1.00 90.44 82 MET A N 1
ATOM 653 C CA . MET A 1 82 ? -30.123 -5.896 36.460 1.00 90.44 82 MET A CA 1
ATOM 654 C C . MET A 1 82 ? -28.637 -5.874 36.078 1.00 90.44 82 MET A C 1
ATOM 656 O O . MET A 1 82 ? -28.287 -5.256 35.082 1.00 90.44 82 MET A O 1
ATOM 660 N N . ILE A 1 83 ? -27.770 -6.596 36.797 1.00 90.94 83 ILE A N 1
ATOM 661 C CA . ILE A 1 83 ? -26.340 -6.718 36.461 1.00 90.94 83 ILE A CA 1
ATOM 662 C C . ILE A 1 83 ? -26.149 -7.422 35.114 1.00 90.94 83 ILE A C 1
ATOM 664 O O . ILE A 1 83 ? -25.333 -6.982 34.312 1.00 90.94 83 ILE A O 1
ATOM 668 N N . ILE A 1 84 ? -26.913 -8.481 34.832 1.00 91.19 84 ILE A N 1
ATOM 669 C CA . ILE A 1 84 ? -26.872 -9.175 33.537 1.00 91.19 84 ILE A CA 1
ATOM 670 C C . ILE A 1 84 ? -27.331 -8.239 32.416 1.00 91.19 84 ILE A C 1
ATOM 672 O O . ILE A 1 84 ? -26.675 -8.167 31.384 1.00 91.19 84 ILE A O 1
ATOM 676 N N . VAL A 1 85 ? -28.411 -7.483 32.624 1.00 90.12 85 VAL A N 1
ATOM 677 C CA . VAL A 1 85 ? -28.897 -6.486 31.659 1.00 90.12 85 VAL A CA 1
ATOM 678 C C . VAL A 1 85 ? -27.857 -5.388 31.440 1.00 90.12 85 VAL A C 1
ATOM 680 O O . VAL A 1 85 ? -27.584 -5.052 30.296 1.00 90.12 85 VAL A O 1
ATOM 683 N N . LEU A 1 86 ? -27.216 -4.882 32.497 1.00 86.38 86 LEU A N 1
ATOM 684 C CA . LEU A 1 86 ? -26.131 -3.901 32.400 1.00 86.38 86 LEU A CA 1
ATOM 685 C C . LEU A 1 86 ? -24.890 -4.471 31.703 1.00 86.38 86 LEU A C 1
ATOM 687 O O . LEU A 1 86 ? -24.237 -3.756 30.956 1.00 86.38 86 LEU A O 1
ATOM 691 N N . PHE A 1 87 ? -24.575 -5.750 31.899 1.00 84.69 87 PHE A N 1
ATOM 692 C CA . PHE A 1 87 ? -23.466 -6.426 31.226 1.00 84.69 87 PHE A CA 1
ATOM 693 C C . PHE A 1 87 ? -23.755 -6.653 29.734 1.00 84.69 87 PHE A C 1
ATOM 695 O O . PHE A 1 87 ? -22.886 -6.434 28.893 1.00 84.69 87 PHE A O 1
ATOM 702 N N . LEU A 1 88 ? -24.985 -7.048 29.391 1.00 84.25 88 LEU A N 1
ATOM 703 C CA . LEU A 1 88 ? -25.439 -7.208 28.007 1.00 84.25 88 LEU A CA 1
ATOM 704 C C . LEU A 1 88 ? -25.525 -5.857 27.285 1.00 84.25 88 LEU A C 1
ATOM 706 O O . LEU A 1 88 ? -25.006 -5.729 26.181 1.00 84.25 88 LEU A O 1
ATOM 710 N N . ALA A 1 89 ? -26.099 -4.837 27.928 1.00 75.81 89 ALA A N 1
ATOM 711 C CA . ALA A 1 89 ? -26.122 -3.469 27.413 1.00 75.81 89 ALA A CA 1
ATOM 712 C C . ALA A 1 89 ? -24.704 -2.886 27.312 1.00 75.81 89 ALA A C 1
ATOM 714 O O . ALA A 1 89 ? -24.362 -2.257 26.315 1.00 75.81 89 ALA A O 1
ATOM 715 N N . GLY A 1 90 ? -23.841 -3.164 28.291 1.00 68.38 90 GLY A N 1
ATOM 716 C CA . GLY A 1 90 ? -22.426 -2.806 28.265 1.00 68.38 90 GLY A CA 1
ATOM 717 C C . GLY A 1 90 ? -21.722 -3.385 27.041 1.00 68.38 90 GLY A C 1
ATOM 718 O O . GLY A 1 90 ? -21.051 -2.651 26.327 1.00 68.38 90 GLY A O 1
ATOM 719 N N . LYS A 1 91 ? -21.947 -4.660 26.701 1.00 72.81 91 LYS A N 1
ATOM 720 C CA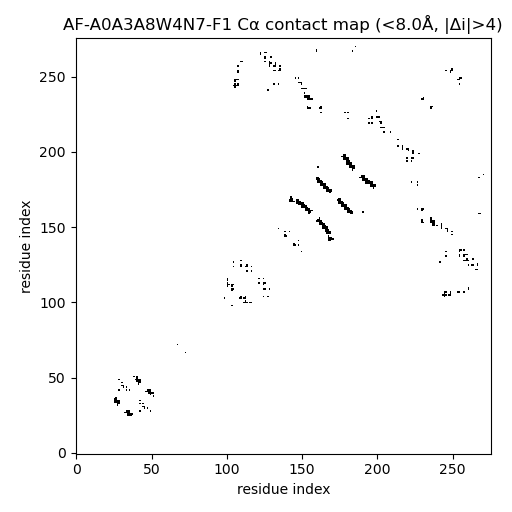 . LYS A 1 91 ? -21.399 -5.237 25.460 1.00 72.81 91 LYS A CA 1
ATOM 721 C C . LYS A 1 91 ? -21.847 -4.511 24.186 1.00 72.81 91 LYS A C 1
ATOM 723 O O . LYS A 1 91 ? -21.095 -4.520 23.219 1.00 72.81 91 LYS A O 1
ATOM 728 N N . MET A 1 92 ? -23.020 -3.875 24.183 1.00 65.62 92 MET A N 1
ATOM 729 C CA . MET A 1 92 ? -23.508 -3.101 23.035 1.00 65.62 92 MET A CA 1
ATOM 730 C C . MET A 1 92 ? -22.902 -1.690 22.954 1.00 65.62 92 MET A C 1
ATOM 732 O O . MET A 1 92 ? -22.700 -1.193 21.852 1.00 65.62 92 MET A O 1
ATOM 736 N N . PHE A 1 93 ? -22.579 -1.055 24.088 1.00 57.88 93 PHE A N 1
ATOM 737 C CA . PHE A 1 93 ? -22.079 0.332 24.135 1.00 57.88 93 PHE A CA 1
ATOM 738 C C . PHE A 1 93 ? -20.554 0.476 24.311 1.00 57.88 93 PHE A C 1
ATOM 740 O O . PHE A 1 93 ? -20.001 1.519 23.972 1.00 57.88 93 PHE A O 1
ATOM 747 N N . ILE A 1 94 ? -19.848 -0.545 24.811 1.00 56.22 94 ILE A N 1
ATOM 748 C CA . ILE A 1 94 ? -18.395 -0.495 25.064 1.00 56.22 94 ILE A CA 1
ATOM 749 C C . ILE A 1 94 ? -17.523 -0.387 23.790 1.00 56.22 94 ILE A C 1
ATOM 751 O O . ILE A 1 94 ? -16.562 0.384 23.840 1.00 56.22 94 ILE A O 1
ATOM 755 N N . PRO A 1 95 ? -17.789 -1.080 22.657 1.00 62.16 95 PRO A N 1
ATOM 756 C CA . PRO A 1 95 ? -16.832 -1.077 21.547 1.00 62.16 95 PRO A CA 1
ATOM 757 C C . PRO A 1 95 ? -16.680 0.299 20.884 1.00 62.16 95 PRO A C 1
ATOM 759 O O . PRO A 1 95 ? -15.569 0.702 20.569 1.00 62.16 95 PRO A O 1
ATOM 762 N N . GLN A 1 96 ? -17.749 1.087 20.741 1.00 57.78 96 GLN A N 1
ATOM 763 C CA . GLN A 1 96 ? -17.666 2.344 19.983 1.00 57.78 96 GLN A CA 1
ATOM 764 C C . GLN A 1 96 ? -16.869 3.463 20.679 1.00 57.78 96 GLN A C 1
ATOM 766 O O . GLN A 1 96 ? -16.331 4.339 20.003 1.00 57.78 96 GLN A O 1
ATOM 771 N N . ILE A 1 97 ? -16.765 3.449 22.013 1.00 62.62 97 ILE A N 1
ATOM 772 C CA . ILE A 1 97 ? -16.116 4.534 22.773 1.00 62.62 97 ILE A CA 1
ATOM 773 C C . ILE A 1 97 ? -14.599 4.299 22.907 1.00 62.62 97 ILE A C 1
ATOM 775 O O . ILE A 1 97 ? -13.834 5.262 22.940 1.00 62.62 97 ILE A O 1
ATOM 779 N N . PHE A 1 98 ? -14.151 3.039 22.929 1.00 76.38 98 PHE A N 1
ATOM 780 C CA . PHE A 1 98 ? -12.742 2.680 23.151 1.00 76.38 98 PHE A CA 1
ATOM 781 C C . PHE A 1 98 ? -11.931 2.389 21.884 1.00 76.38 98 PHE A C 1
ATOM 783 O O . PHE A 1 98 ? -10.708 2.383 21.962 1.00 76.38 98 PHE A O 1
ATOM 790 N N . VAL A 1 99 ? -12.576 2.174 20.736 1.00 88.25 99 VAL A N 1
ATOM 791 C CA . VAL A 1 99 ? -11.881 1.911 19.466 1.00 88.25 99 VAL A CA 1
ATOM 792 C C . VAL A 1 99 ? -11.048 3.129 19.058 1.00 88.25 99 VAL A C 1
ATOM 794 O O . VAL A 1 99 ? -11.579 4.236 18.938 1.00 88.25 99 VAL A O 1
ATOM 797 N N . SER A 1 100 ? -9.741 2.952 18.887 1.00 93.31 100 SER A N 1
ATOM 798 C CA . SER A 1 100 ? -8.811 3.998 18.454 1.00 93.31 100 SER A CA 1
ATOM 799 C C . SER A 1 100 ? -8.820 4.174 16.929 1.00 93.31 100 SER A C 1
ATOM 801 O O . SER A 1 100 ? -9.365 3.349 16.202 1.00 93.31 100 SER A O 1
ATOM 803 N N . THR A 1 101 ? -8.204 5.245 16.416 1.00 94.88 101 THR A N 1
ATOM 804 C CA . THR A 1 101 ? -8.002 5.415 14.963 1.00 94.88 101 THR A CA 1
ATOM 805 C C . THR A 1 101 ? -7.199 4.255 14.371 1.00 94.88 101 THR A C 1
ATOM 807 O O . THR A 1 101 ? -7.552 3.753 13.313 1.00 94.88 101 THR A O 1
ATOM 810 N N . SER A 1 102 ? -6.175 3.775 15.085 1.00 95.12 102 SER A N 1
ATOM 811 C CA . SER A 1 102 ? -5.364 2.630 14.655 1.00 95.12 102 SER A CA 1
ATOM 812 C C . SER A 1 102 ? -6.174 1.333 14.580 1.00 95.12 102 SER A C 1
ATOM 814 O O . SER A 1 102 ? -5.985 0.560 13.645 1.00 95.12 102 SER A O 1
ATOM 816 N N . ASP A 1 103 ? -7.110 1.117 15.510 1.00 95.50 103 ASP A N 1
ATOM 817 C CA . ASP A 1 103 ? -8.010 -0.042 15.458 1.00 95.50 103 ASP A CA 1
ATOM 818 C C . ASP A 1 103 ? -8.921 0.022 14.220 1.00 95.50 103 ASP A C 1
ATOM 820 O O . ASP A 1 103 ? -9.101 -0.982 13.539 1.00 95.50 103 ASP A O 1
ATOM 824 N N . LEU A 1 104 ? -9.439 1.212 13.884 1.00 96.75 104 LEU A N 1
ATOM 825 C CA . LEU A 1 104 ? -10.272 1.418 12.691 1.00 96.75 104 LEU A CA 1
ATOM 826 C C . LEU A 1 104 ? -9.491 1.190 11.391 1.00 96.75 104 LEU A C 1
ATOM 828 O O . LEU A 1 104 ? -10.027 0.575 10.473 1.00 96.75 104 LEU A O 1
ATOM 832 N N . LEU A 1 105 ? -8.232 1.635 11.326 1.00 97.62 105 LEU A N 1
ATOM 833 C CA . LEU A 1 105 ? -7.332 1.382 10.193 1.00 97.62 105 LEU A CA 1
ATOM 834 C C . LEU A 1 105 ? -7.067 -0.123 10.010 1.00 97.62 105 LEU A C 1
ATOM 836 O O . LEU A 1 105 ? -7.245 -0.660 8.921 1.00 97.62 105 LEU A O 1
ATOM 840 N N . ALA A 1 106 ? -6.776 -0.846 11.096 1.00 97.31 106 ALA A N 1
ATOM 841 C CA . ALA A 1 106 ? -6.587 -2.303 11.073 1.00 97.31 106 ALA A CA 1
ATOM 842 C C . ALA A 1 106 ? -7.860 -3.103 10.701 1.00 97.31 106 ALA A C 1
ATOM 844 O O . ALA A 1 106 ? -7.795 -4.298 10.370 1.00 97.31 106 ALA A O 1
ATOM 845 N N . GLU A 1 107 ? -9.026 -2.466 10.804 1.00 96.50 107 GLU A N 1
ATOM 846 C CA . GLU A 1 107 ? -10.327 -2.978 10.371 1.00 96.50 107 GLU A CA 1
ATOM 847 C C . GLU A 1 107 ? -10.707 -2.533 8.948 1.00 96.50 107 GLU A C 1
ATOM 849 O O . GLU A 1 107 ? -11.716 -3.009 8.435 1.00 96.50 107 GLU A O 1
ATOM 854 N N . GLY A 1 108 ? -9.927 -1.653 8.309 1.00 97.38 108 GLY A N 1
ATOM 855 C CA . GLY A 1 108 ? -10.224 -1.093 6.986 1.00 97.38 108 GLY A CA 1
ATOM 856 C C . GLY A 1 108 ? -11.352 -0.056 6.995 1.00 97.38 108 GLY A C 1
ATOM 857 O O . GLY A 1 108 ? -11.877 0.304 5.947 1.00 97.38 108 GLY A O 1
ATOM 858 N N . ASN A 1 109 ? -11.761 0.440 8.170 1.00 97.12 109 ASN A N 1
ATOM 859 C CA . ASN A 1 109 ? -12.826 1.434 8.297 1.00 97.12 109 ASN A CA 1
ATOM 860 C C . ASN A 1 109 ? -12.268 2.861 8.179 1.00 97.12 109 ASN A C 1
ATOM 862 O O . ASN A 1 109 ? -12.234 3.618 9.156 1.00 97.12 109 ASN A O 1
ATOM 866 N N . TYR A 1 110 ? -11.806 3.210 6.977 1.00 98.12 110 TYR A N 1
ATOM 867 C CA . TYR A 1 110 ? -11.121 4.477 6.711 1.00 98.12 110 TYR A CA 1
ATOM 868 C C . TYR A 1 110 ? -11.998 5.705 6.974 1.00 98.12 110 TYR A C 1
ATOM 870 O O . TYR A 1 110 ? -11.519 6.665 7.571 1.00 98.12 110 TYR A O 1
ATOM 878 N N . GLU A 1 111 ? -13.291 5.663 6.643 1.00 97.81 111 GLU A N 1
ATOM 879 C CA . GLU A 1 111 ? -14.219 6.785 6.859 1.00 97.81 111 GLU A CA 1
ATOM 880 C C . GLU A 1 111 ? -14.330 7.154 8.352 1.00 97.81 111 GLU A C 1
ATOM 882 O O . GLU A 1 111 ? -14.185 8.318 8.752 1.00 97.81 111 GLU A O 1
ATOM 887 N N . LYS A 1 112 ? -14.517 6.152 9.225 1.00 96.25 112 LYS A N 1
ATOM 888 C CA . LYS A 1 112 ? -14.544 6.390 10.676 1.00 96.25 112 LYS A CA 1
ATOM 889 C C . LYS A 1 112 ? -13.166 6.741 11.212 1.00 96.25 112 LYS A C 1
ATOM 891 O O . LYS A 1 112 ? -13.086 7.553 12.136 1.00 96.25 112 LYS A O 1
ATOM 896 N N . ALA A 1 113 ? -12.101 6.139 10.677 1.00 97.50 113 ALA A N 1
ATOM 897 C CA . ALA A 1 113 ? -10.735 6.468 11.071 1.00 97.50 113 ALA A CA 1
ATOM 898 C C . ALA A 1 113 ? -10.451 7.953 10.812 1.00 97.50 113 ALA A C 1
ATOM 900 O O . ALA A 1 113 ? -10.018 8.653 11.727 1.00 97.50 113 ALA A O 1
ATOM 901 N N . TYR A 1 114 ? -10.799 8.452 9.625 1.00 97.81 114 TYR A N 1
ATOM 902 C CA . TYR A 1 114 ? -10.606 9.839 9.209 1.00 97.81 114 TYR A CA 1
ATOM 903 C C . TYR A 1 114 ? -11.469 10.802 10.032 1.00 97.81 114 TYR A C 1
ATOM 905 O O . TYR A 1 114 ? -10.978 11.811 10.540 1.00 97.81 114 TYR A O 1
ATOM 913 N N . SER A 1 115 ? -12.739 10.450 10.256 1.00 96.19 115 SER A N 1
ATOM 914 C CA . SER A 1 115 ? -13.660 11.232 11.093 1.00 96.19 115 SER A CA 1
ATOM 915 C C . SER A 1 115 ? -13.194 11.351 12.550 1.00 96.19 115 SER A C 1
ATOM 917 O O . SER A 1 115 ? -13.429 12.369 13.201 1.00 96.19 115 SER A O 1
ATOM 919 N N . LYS A 1 116 ? -12.547 10.305 13.083 1.00 95.06 116 LYS A N 1
ATOM 920 C CA . LYS A 1 116 ? -12.043 10.259 14.464 1.00 95.06 116 LYS A CA 1
ATOM 921 C C . LYS A 1 116 ? -10.647 10.866 14.616 1.00 95.06 116 LYS A C 1
ATOM 923 O O . LYS A 1 116 ? -10.304 11.319 15.711 1.00 95.06 116 LYS A O 1
ATOM 928 N N . ALA A 1 117 ? -9.837 10.820 13.562 1.00 96.25 117 ALA A N 1
ATOM 929 C CA . ALA A 1 117 ? -8.461 11.287 13.571 1.00 96.25 117 ALA A CA 1
ATOM 930 C C . ALA A 1 117 ? -8.370 12.763 13.971 1.00 96.25 117 ALA A C 1
ATOM 932 O O . ALA A 1 117 ? -9.215 13.598 13.636 1.00 96.25 117 ALA A O 1
ATOM 933 N N . LYS A 1 118 ? -7.298 13.096 14.693 1.00 95.19 118 LYS A N 1
ATOM 934 C CA . LYS A 1 118 ? -6.941 14.496 14.911 1.00 95.19 118 LYS A CA 1
ATOM 935 C C . LYS A 1 118 ? -6.541 15.128 13.581 1.00 95.19 118 LYS A C 1
ATOM 937 O O . LYS A 1 118 ? -6.123 14.437 12.657 1.00 95.19 118 LYS A O 1
ATOM 942 N N . LYS A 1 119 ? -6.625 16.457 13.500 1.00 95.38 119 LYS A N 1
ATOM 943 C CA . LYS A 1 119 ? -6.314 17.210 12.277 1.00 95.38 119 LYS A CA 1
ATOM 944 C C . LYS A 1 119 ? -4.926 16.887 11.705 1.00 95.38 119 LYS A C 1
ATOM 946 O O . LYS A 1 119 ? -4.787 16.805 10.497 1.00 95.38 119 LYS A O 1
ATOM 951 N N . ASP A 1 120 ? -3.932 16.710 12.566 1.00 94.06 120 ASP A N 1
ATOM 952 C CA . ASP A 1 120 ? -2.545 16.382 12.220 1.00 94.06 120 ASP A CA 1
ATOM 953 C C . ASP A 1 120 ? -2.326 14.915 11.816 1.00 94.06 120 ASP A C 1
ATOM 955 O O . ASP A 1 120 ? -1.260 14.591 11.319 1.00 94.06 120 ASP A O 1
ATOM 959 N N . GLN A 1 121 ? -3.324 14.048 12.005 1.00 95.56 121 GLN A N 1
ATOM 960 C CA . GLN A 1 121 ? -3.269 12.613 11.691 1.00 95.56 121 GLN A CA 1
ATOM 961 C C . GLN A 1 121 ? -4.162 12.232 10.502 1.00 95.56 121 GLN A C 1
ATOM 963 O O . GLN A 1 121 ? -4.224 11.070 10.113 1.00 95.56 121 GLN A O 1
ATOM 968 N N . LYS A 1 122 ? -4.920 13.190 9.959 1.00 96.94 122 LYS A N 1
ATOM 969 C CA . LYS A 1 122 ? -5.854 12.948 8.856 1.00 96.94 122 LYS A CA 1
ATOM 970 C C . LYS A 1 122 ? -5.133 12.551 7.572 1.00 96.94 122 LYS A C 1
ATOM 972 O O . LYS A 1 122 ? -5.562 11.602 6.926 1.00 96.94 122 LYS A O 1
ATOM 977 N N . ASP A 1 123 ? -4.019 13.213 7.266 1.00 96.19 123 ASP A N 1
ATOM 978 C CA . ASP A 1 123 ? -3.168 12.868 6.125 1.00 96.19 123 ASP A CA 1
ATOM 979 C C . ASP A 1 123 ? -2.696 11.410 6.204 1.00 96.19 123 ASP A C 1
ATOM 981 O O . ASP A 1 123 ? -2.758 10.710 5.202 1.00 96.19 123 ASP A O 1
ATOM 985 N N . ASP A 1 124 ? -2.298 10.925 7.384 1.00 96.56 124 ASP A N 1
ATOM 986 C CA . ASP A 1 124 ? -1.832 9.541 7.560 1.00 96.56 124 ASP A CA 1
ATOM 987 C C . ASP A 1 124 ? -2.944 8.526 7.257 1.00 96.56 124 ASP A C 1
ATOM 989 O O . ASP A 1 124 ? -2.700 7.499 6.624 1.00 96.56 124 ASP A O 1
ATOM 993 N N . VAL A 1 125 ? -4.185 8.831 7.657 1.00 98.38 125 VAL A N 1
ATOM 994 C CA . VAL A 1 125 ? -5.353 7.997 7.330 1.00 98.38 125 VAL A CA 1
ATOM 995 C C . VAL A 1 125 ? -5.609 7.974 5.825 1.00 98.38 125 VAL A C 1
ATOM 997 O O . VAL A 1 125 ? -5.881 6.909 5.272 1.00 98.38 125 VAL A O 1
ATOM 1000 N N . LEU A 1 126 ? -5.520 9.130 5.163 1.00 98.25 126 LEU A N 1
ATOM 1001 C CA . LEU A 1 126 ? -5.704 9.240 3.715 1.00 98.25 126 LEU A CA 1
ATOM 1002 C C . LEU A 1 126 ? -4.597 8.509 2.950 1.00 98.25 126 LEU A C 1
ATOM 1004 O O . LEU A 1 126 ? -4.883 7.823 1.973 1.00 98.25 126 LEU A O 1
ATOM 1008 N N . VAL A 1 127 ? -3.350 8.591 3.420 1.00 98.00 127 VAL A N 1
ATOM 1009 C CA . VAL A 1 127 ? -2.229 7.840 2.848 1.00 98.00 127 VAL A CA 1
ATOM 1010 C C . VAL A 1 127 ? -2.455 6.340 3.005 1.00 98.00 127 VAL A C 1
ATOM 1012 O O . VAL A 1 127 ? -2.359 5.622 2.016 1.00 98.00 127 VAL A O 1
ATOM 1015 N N . GLU A 1 128 ? -2.808 5.840 4.194 1.00 98.62 128 GLU A N 1
ATOM 1016 C CA . GLU A 1 128 ? -3.078 4.405 4.358 1.00 98.62 128 GLU A CA 1
ATOM 1017 C C . GLU A 1 128 ? -4.255 3.945 3.484 1.00 98.62 128 GLU A C 1
ATOM 1019 O O . GLU A 1 128 ? -4.173 2.877 2.878 1.00 98.62 128 GLU A O 1
ATOM 1024 N N . ASN A 1 129 ? -5.316 4.751 3.354 1.00 98.75 129 ASN A N 1
ATOM 1025 C CA . ASN A 1 129 ? -6.437 4.464 2.457 1.00 98.75 129 ASN A CA 1
ATOM 1026 C C . ASN A 1 129 ? -5.995 4.368 0.985 1.00 98.75 129 ASN A C 1
ATOM 1028 O O . ASN A 1 129 ? -6.319 3.375 0.335 1.00 98.75 129 ASN A O 1
ATOM 1032 N N . LEU A 1 130 ? -5.200 5.330 0.498 1.00 98.56 130 LEU A N 1
ATOM 1033 C CA . LEU A 1 130 ? -4.621 5.307 -0.850 1.00 98.56 130 LEU A CA 1
ATOM 1034 C C . LEU A 1 130 ? -3.794 4.045 -1.083 1.00 98.56 130 LEU A C 1
ATOM 1036 O O . LEU A 1 130 ? -4.059 3.295 -2.015 1.00 98.56 130 LEU A O 1
ATOM 1040 N N . ILE A 1 131 ? -2.824 3.768 -0.208 1.00 98.69 131 ILE A N 1
ATOM 1041 C CA . ILE A 1 131 ? -1.959 2.592 -0.357 1.00 98.69 131 ILE A CA 1
ATOM 1042 C C . ILE A 1 131 ? -2.781 1.298 -0.318 1.00 98.69 131 ILE A C 1
ATOM 1044 O O . ILE A 1 131 ? -2.477 0.356 -1.047 1.00 98.69 131 ILE A O 1
ATOM 1048 N N . SER A 1 132 ? -3.837 1.242 0.493 1.00 98.75 132 SER A N 1
ATOM 1049 C CA . SER A 1 132 ? -4.714 0.070 0.587 1.00 98.75 132 SER A CA 1
ATOM 1050 C C . SER A 1 132 ? -5.530 -0.148 -0.685 1.00 98.75 132 SER A C 1
ATOM 1052 O O . SER A 1 132 ? -5.627 -1.283 -1.149 1.00 98.75 132 SER A O 1
ATOM 1054 N N . TYR A 1 133 ? -6.063 0.923 -1.274 1.00 98.62 133 TYR A N 1
ATOM 1055 C CA . TYR A 1 133 ? -6.753 0.871 -2.561 1.00 98.62 133 TYR A CA 1
ATOM 1056 C C . TYR A 1 133 ? -5.822 0.387 -3.684 1.00 98.62 133 TYR A C 1
ATOM 1058 O O . TYR A 1 133 ? -6.152 -0.533 -4.425 1.00 98.62 133 TYR A O 1
ATOM 1066 N N . GLU A 1 134 ? -4.602 0.913 -3.745 1.00 98.62 134 GLU A N 1
ATOM 1067 C CA . GLU A 1 134 ? -3.621 0.535 -4.771 1.00 98.62 134 GLU A CA 1
ATOM 1068 C C . GLU A 1 134 ? -3.091 -0.892 -4.554 1.00 98.62 134 GLU A C 1
ATOM 1070 O O . GLU A 1 134 ? -2.823 -1.637 -5.496 1.00 98.62 134 GLU A O 1
ATOM 1075 N N . CYS A 1 135 ? -3.008 -1.339 -3.296 1.00 98.69 135 CYS A N 1
ATOM 1076 C CA . CYS A 1 135 ? -2.714 -2.732 -2.963 1.00 98.69 135 CYS A CA 1
ATOM 1077 C C . CYS A 1 135 ? -3.821 -3.692 -3.405 1.00 98.69 135 CYS A C 1
ATOM 1079 O O . CYS A 1 135 ? -3.506 -4.811 -3.807 1.00 98.69 135 CYS A O 1
ATOM 1081 N N . LYS A 1 136 ? -5.096 -3.288 -3.338 1.00 98.12 136 LYS A N 1
ATOM 1082 C CA . LYS A 1 136 ? -6.219 -4.066 -3.880 1.00 98.12 136 LYS A CA 1
ATOM 1083 C C . LYS A 1 136 ? -6.043 -4.278 -5.384 1.00 98.12 136 LYS A C 1
ATOM 1085 O O . LYS A 1 136 ? -6.085 -5.424 -5.836 1.00 98.12 136 LYS A O 1
ATOM 1090 N N . GLU A 1 137 ? -5.784 -3.210 -6.136 1.00 97.69 137 GLU A N 1
ATOM 1091 C CA . GLU A 1 137 ? -5.578 -3.294 -7.588 1.00 97.69 137 GLU A CA 1
ATOM 1092 C C . GLU A 1 137 ? -4.347 -4.149 -7.926 1.00 97.69 137 GLU A C 1
ATOM 1094 O O . GLU A 1 137 ? -4.419 -5.073 -8.742 1.00 97.69 137 GLU A O 1
ATOM 1099 N N . ALA A 1 138 ? -3.236 -3.942 -7.212 1.00 97.62 138 ALA A N 1
ATOM 1100 C CA . ALA A 1 138 ? -2.031 -4.746 -7.383 1.00 97.62 138 ALA A CA 1
ATOM 1101 C C . ALA A 1 138 ? -2.258 -6.233 -7.059 1.00 97.62 138 ALA A C 1
ATOM 1103 O O . ALA A 1 138 ? -1.780 -7.094 -7.798 1.00 97.62 138 ALA A O 1
ATOM 1104 N N . ALA A 1 139 ? -2.997 -6.553 -5.989 1.00 97.50 139 ALA A N 1
ATOM 1105 C CA . ALA A 1 139 ? -3.334 -7.927 -5.620 1.00 97.50 139 ALA A CA 1
ATOM 1106 C C . ALA A 1 139 ? -4.152 -8.623 -6.717 1.00 97.50 139 ALA A C 1
ATOM 1108 O O . ALA A 1 139 ? -3.874 -9.778 -7.044 1.00 97.50 139 ALA A O 1
ATOM 1109 N N . ASN A 1 140 ? -5.110 -7.915 -7.321 1.00 95.44 140 ASN A N 1
ATOM 1110 C CA . ASN A 1 140 ? -5.938 -8.430 -8.414 1.00 95.44 140 ASN A CA 1
ATOM 1111 C C . ASN A 1 140 ? -5.138 -8.706 -9.690 1.00 95.44 140 ASN A C 1
ATOM 1113 O O . ASN A 1 140 ? -5.471 -9.628 -10.435 1.00 95.44 140 ASN A O 1
ATOM 1117 N N . GLY A 1 141 ? -4.058 -7.956 -9.918 1.00 92.69 141 GLY A N 1
ATOM 1118 C CA . GLY A 1 141 ? -3.134 -8.175 -11.030 1.00 92.69 141 GLY A CA 1
ATOM 1119 C C . GLY A 1 141 ? -2.171 -9.358 -10.850 1.00 92.69 141 GLY A C 1
ATOM 1120 O O . GLY A 1 141 ? -1.496 -9.747 -11.807 1.00 92.69 141 GLY A O 1
ATOM 1121 N N . LEU A 1 142 ? -2.071 -9.954 -9.655 1.00 94.19 142 LEU A N 1
ATOM 1122 C CA . LEU A 1 142 ? -1.179 -11.092 -9.420 1.00 94.19 142 LEU A CA 1
ATOM 1123 C C . LEU A 1 142 ? -1.705 -12.380 -10.069 1.00 94.19 142 LEU A C 1
ATOM 1125 O O . LEU A 1 142 ? -2.904 -12.627 -10.156 1.00 94.19 142 LEU A O 1
ATOM 1129 N N . LYS A 1 143 ? -0.779 -13.281 -10.433 1.00 93.12 143 LYS A N 1
ATOM 1130 C CA . LYS A 1 143 ? -1.119 -14.628 -10.940 1.00 93.12 143 LYS A CA 1
ATOM 1131 C C . LYS A 1 143 ? -1.947 -15.445 -9.943 1.00 93.12 143 LYS A C 1
ATOM 1133 O O . LYS A 1 143 ? -2.791 -16.235 -10.351 1.00 93.12 143 LYS A O 1
ATOM 1138 N N . ASP A 1 144 ? -1.667 -15.276 -8.655 1.00 95.00 144 ASP A N 1
ATOM 1139 C CA . ASP A 1 144 ? -2.444 -15.827 -7.546 1.00 95.00 144 ASP A CA 1
ATOM 1140 C C . ASP A 1 144 ? -2.756 -14.685 -6.566 1.00 95.00 144 ASP A C 1
ATOM 1142 O O . ASP A 1 144 ? -1.932 -14.400 -5.692 1.00 95.00 144 ASP A O 1
ATOM 1146 N N . PRO A 1 145 ? -3.920 -14.021 -6.683 1.00 95.75 145 PRO A N 1
ATOM 1147 C CA . PRO A 1 145 ? -4.288 -12.914 -5.801 1.00 95.75 145 PRO A CA 1
ATOM 1148 C C . PRO A 1 145 ? -4.267 -13.287 -4.314 1.00 95.75 145 PRO A C 1
ATOM 1150 O O . PRO A 1 145 ? -3.882 -12.477 -3.474 1.00 95.75 145 PRO A O 1
ATOM 1153 N N . SER A 1 146 ? -4.582 -14.542 -3.965 1.00 95.56 146 SER A N 1
ATOM 1154 C CA . SER A 1 146 ? -4.574 -15.006 -2.568 1.00 95.56 146 SER A CA 1
ATOM 1155 C C . SER A 1 146 ? -3.180 -14.989 -1.937 1.00 95.56 146 SER A C 1
ATOM 1157 O O . SER A 1 146 ? -3.041 -14.939 -0.715 1.00 95.56 146 SER A O 1
ATOM 1159 N N . SER A 1 147 ? -2.138 -14.990 -2.769 1.00 96.62 147 SER A N 1
ATOM 1160 C CA . SER A 1 147 ? -0.744 -14.974 -2.339 1.00 96.62 147 SER A CA 1
ATOM 1161 C C . SER A 1 147 ? -0.160 -13.581 -2.103 1.00 96.62 147 SER A C 1
ATOM 1163 O O . SER A 1 147 ? 1.013 -13.498 -1.740 1.00 96.62 147 SER A O 1
ATOM 1165 N N . PHE A 1 148 ? -0.948 -12.520 -2.310 1.00 98.25 148 PHE A N 1
ATOM 1166 C CA . PHE A 1 148 ? -0.518 -11.143 -2.097 1.00 98.25 148 PHE A CA 1
ATOM 1167 C C . PHE A 1 148 ? 0.107 -10.946 -0.712 1.00 98.25 148 PHE A C 1
ATOM 1169 O O . PHE A 1 148 ? -0.430 -11.362 0.321 1.00 98.25 148 PHE A O 1
ATOM 1176 N N . GLN A 1 149 ? 1.242 -10.258 -0.706 1.00 98.25 149 GLN A N 1
ATOM 1177 C CA . GLN A 1 149 ? 1.880 -9.765 0.495 1.00 98.25 149 GLN A CA 1
ATOM 1178 C C . GLN A 1 149 ? 2.572 -8.435 0.205 1.00 98.25 149 GLN A C 1
ATOM 1180 O O . GLN A 1 149 ? 3.544 -8.391 -0.552 1.00 98.25 149 GLN A O 1
ATOM 1185 N N . LEU A 1 150 ? 2.121 -7.377 0.874 1.00 98.69 150 LEU A N 1
ATOM 1186 C CA . LEU A 1 150 ? 2.844 -6.113 0.946 1.00 98.69 150 LEU A CA 1
ATOM 1187 C C . LEU A 1 150 ? 4.046 -6.280 1.880 1.00 98.69 150 LEU A C 1
ATOM 1189 O O . LEU A 1 150 ? 3.896 -6.791 2.994 1.00 98.69 150 LEU A O 1
ATOM 1193 N N . ARG A 1 151 ? 5.237 -5.888 1.434 1.00 98.31 151 ARG A N 1
ATOM 1194 C CA . ARG A 1 151 ? 6.483 -6.029 2.198 1.00 98.31 151 ARG A CA 1
ATOM 1195 C C . ARG A 1 151 ? 6.969 -4.706 2.752 1.00 98.31 151 ARG A C 1
ATOM 1197 O O . ARG A 1 151 ? 7.283 -4.655 3.932 1.00 98.31 151 ARG A O 1
ATOM 1204 N N . GLU A 1 152 ? 7.012 -3.680 1.913 1.00 98.31 152 GLU A N 1
ATOM 1205 C CA . GLU A 1 152 ? 7.530 -2.350 2.242 1.00 98.31 152 GLU A CA 1
ATOM 1206 C C . GLU A 1 152 ? 6.765 -1.289 1.442 1.00 98.31 152 GLU A C 1
ATOM 1208 O O . GLU A 1 152 ? 6.212 -1.586 0.375 1.00 98.31 152 GLU A O 1
ATOM 1213 N N . VAL A 1 153 ? 6.731 -0.064 1.966 1.00 98.62 153 VAL A N 1
ATOM 1214 C CA . VAL A 1 153 ? 6.075 1.089 1.341 1.00 98.62 153 VAL A CA 1
ATOM 1215 C C . VAL A 1 153 ? 6.954 2.315 1.524 1.00 98.62 153 VAL A C 1
ATOM 1217 O O . VAL A 1 153 ? 7.356 2.620 2.648 1.00 98.62 153 VAL A O 1
ATOM 1220 N N . TRP A 1 154 ? 7.184 3.050 0.439 1.00 98.69 154 TRP A N 1
ATOM 1221 C CA . TRP A 1 154 ? 7.852 4.348 0.486 1.00 98.69 154 TRP A CA 1
ATOM 1222 C C . TRP A 1 154 ? 7.016 5.402 -0.214 1.00 98.69 154 TRP A C 1
ATOM 1224 O O . TRP A 1 154 ? 6.566 5.174 -1.335 1.00 98.69 154 TRP A O 1
ATOM 1234 N N . TYR A 1 155 ? 6.843 6.562 0.413 1.00 98.19 155 TYR A N 1
ATOM 1235 C CA . TYR A 1 155 ? 6.062 7.662 -0.130 1.00 98.19 155 TYR A CA 1
ATOM 1236 C C . TYR A 1 155 ? 6.852 8.972 -0.148 1.00 98.19 155 TYR A C 1
ATOM 1238 O O . TYR A 1 155 ? 7.060 9.613 0.878 1.00 98.19 155 TYR A O 1
ATOM 1246 N N . ASP A 1 156 ? 7.230 9.409 -1.348 1.00 97.25 156 ASP A N 1
ATOM 1247 C CA . ASP A 1 156 ? 7.779 10.739 -1.597 1.00 97.25 156 ASP A CA 1
ATOM 1248 C C . ASP A 1 156 ? 6.614 11.717 -1.812 1.00 97.25 156 ASP A C 1
ATOM 1250 O O . ASP A 1 156 ? 6.177 11.996 -2.937 1.00 97.25 156 ASP A O 1
ATOM 1254 N N . LYS A 1 157 ? 6.081 12.225 -0.692 1.00 92.88 157 LYS A N 1
ATOM 1255 C CA . LYS A 1 157 ? 4.972 13.194 -0.680 1.00 92.88 157 LYS A CA 1
ATOM 1256 C C . LYS A 1 157 ? 5.317 14.466 -1.460 1.00 92.88 157 LYS A C 1
ATOM 1258 O O . LYS A 1 157 ? 4.446 15.038 -2.110 1.00 92.88 157 LYS A O 1
ATOM 1263 N N . GLY A 1 158 ? 6.581 14.895 -1.424 1.00 91.75 158 GLY A N 1
ATOM 1264 C CA . GLY A 1 158 ? 7.046 16.109 -2.099 1.00 91.75 158 GLY A CA 1
ATOM 1265 C C . GLY A 1 158 ? 6.892 16.044 -3.617 1.00 91.75 158 GLY A C 1
ATOM 1266 O O . GLY A 1 158 ? 6.545 17.046 -4.238 1.00 91.75 158 GLY A O 1
ATOM 1267 N N . ASN A 1 159 ? 7.083 14.858 -4.199 1.00 93.56 159 ASN A N 1
ATOM 1268 C CA . ASN A 1 159 ? 6.956 14.628 -5.639 1.00 93.56 159 ASN A CA 1
ATOM 1269 C C . ASN A 1 159 ? 5.715 13.808 -6.029 1.00 93.56 159 ASN A C 1
ATOM 1271 O O . ASN A 1 159 ? 5.602 13.397 -7.183 1.00 93.56 159 ASN A O 1
ATOM 1275 N N . SER A 1 160 ? 4.788 13.581 -5.089 1.00 95.00 160 SER A N 1
ATOM 1276 C CA . SER A 1 160 ? 3.520 12.866 -5.311 1.00 95.00 160 SER A CA 1
ATOM 1277 C C . SER A 1 160 ? 3.716 11.516 -6.011 1.00 95.00 160 SER A C 1
ATOM 1279 O O . SER A 1 160 ? 3.095 11.216 -7.033 1.00 95.00 160 SER A O 1
ATOM 1281 N N . ARG A 1 161 ? 4.617 10.697 -5.463 1.00 97.50 161 ARG A N 1
ATOM 1282 C CA . ARG A 1 161 ? 4.967 9.374 -5.996 1.00 97.50 161 ARG A CA 1
ATOM 1283 C C . ARG A 1 161 ? 5.286 8.402 -4.867 1.00 97.50 161 ARG A C 1
ATOM 1285 O O . ARG A 1 161 ? 5.852 8.807 -3.854 1.00 97.50 161 ARG A O 1
ATOM 1292 N N . PHE A 1 162 ? 4.936 7.134 -5.028 1.00 98.56 162 PHE A N 1
ATOM 1293 C CA . PHE A 1 162 ? 5.210 6.104 -4.026 1.00 98.56 162 PHE A CA 1
ATOM 1294 C C . PHE A 1 162 ? 5.622 4.786 -4.676 1.00 98.56 162 PHE A C 1
ATOM 1296 O O . PHE A 1 162 ? 5.414 4.558 -5.869 1.00 98.56 162 PHE A O 1
ATOM 1303 N N . VAL A 1 163 ? 6.236 3.922 -3.874 1.00 98.81 163 VAL A N 1
ATOM 1304 C CA . VAL A 1 163 ? 6.685 2.592 -4.279 1.00 98.81 163 VAL A CA 1
ATOM 1305 C C . VAL A 1 163 ? 6.135 1.565 -3.304 1.00 98.81 163 VAL A C 1
ATOM 1307 O O . VAL A 1 163 ? 6.263 1.727 -2.089 1.00 98.81 163 VAL A O 1
ATOM 1310 N N . LEU A 1 164 ? 5.560 0.492 -3.844 1.00 98.81 164 LEU A N 1
ATOM 1311 C CA . LEU A 1 164 ? 5.148 -0.682 -3.079 1.00 98.81 164 LEU A CA 1
ATOM 1312 C C . LEU A 1 164 ? 6.089 -1.841 -3.393 1.00 98.81 164 LEU A C 1
ATOM 1314 O O . LEU A 1 164 ? 6.227 -2.232 -4.551 1.00 98.81 164 LEU A O 1
ATOM 1318 N N . SER A 1 165 ? 6.699 -2.428 -2.367 1.00 98.31 165 SER A N 1
ATOM 1319 C CA . SER A 1 165 ? 7.368 -3.726 -2.483 1.00 98.31 165 SER A CA 1
ATOM 1320 C C . SER A 1 165 ? 6.326 -4.807 -2.230 1.00 98.31 165 SER A C 1
ATOM 1322 O O . SER A 1 165 ? 5.882 -4.987 -1.095 1.00 98.31 165 SER A O 1
ATOM 1324 N N . ILE A 1 166 ? 5.886 -5.502 -3.278 1.00 98.50 166 ILE A N 1
ATOM 1325 C CA . ILE A 1 166 ? 4.852 -6.544 -3.184 1.00 98.50 166 ILE A CA 1
ATOM 1326 C C . ILE A 1 166 ? 5.473 -7.891 -3.540 1.00 98.50 166 ILE A C 1
ATOM 1328 O O . ILE A 1 166 ? 6.422 -7.999 -4.317 1.00 98.50 166 ILE A O 1
ATOM 1332 N N . SER A 1 167 ? 4.950 -8.952 -2.941 1.00 97.19 167 SER A N 1
ATOM 1333 C CA . SER A 1 167 ? 5.276 -10.317 -3.322 1.00 97.19 167 SER A CA 1
ATOM 1334 C C . SER A 1 167 ? 4.027 -11.168 -3.498 1.00 97.19 167 SER A C 1
ATOM 1336 O O . SER A 1 167 ? 2.974 -10.877 -2.933 1.00 97.19 167 SER A O 1
ATOM 1338 N N . GLY A 1 168 ? 4.162 -12.215 -4.304 1.00 96.19 168 GLY A N 1
ATOM 1339 C CA . GLY A 1 168 ? 3.121 -13.192 -4.587 1.00 96.19 168 GLY A CA 1
ATOM 1340 C C . GLY A 1 168 ? 3.711 -14.463 -5.188 1.00 96.19 168 GLY A C 1
ATOM 1341 O O . GLY A 1 168 ? 4.897 -14.534 -5.512 1.00 96.19 168 GLY A O 1
ATOM 1342 N N . LYS A 1 169 ? 2.896 -15.502 -5.337 1.00 95.44 169 LYS A N 1
ATOM 1343 C CA . LYS A 1 169 ? 3.285 -16.740 -6.008 1.00 95.44 169 LYS A CA 1
ATOM 1344 C C . LYS A 1 169 ? 3.305 -16.530 -7.519 1.00 95.44 169 LYS A C 1
ATOM 1346 O O . LYS A 1 169 ? 2.358 -16.026 -8.119 1.00 95.44 169 LYS A O 1
ATOM 1351 N N . ASN A 1 170 ? 4.385 -16.968 -8.150 1.00 88.62 170 ASN A N 1
ATOM 1352 C CA . ASN A 1 170 ? 4.485 -17.079 -9.595 1.00 88.62 170 ASN A CA 1
ATOM 1353 C C . ASN A 1 170 ? 3.748 -18.335 -10.104 1.00 88.62 170 ASN A C 1
ATOM 1355 O O . ASN A 1 170 ? 3.273 -19.166 -9.330 1.00 88.62 170 ASN A O 1
ATOM 1359 N N . GLY A 1 171 ? 3.689 -18.511 -11.428 1.00 84.81 171 GLY A N 1
ATOM 1360 C CA . GLY A 1 171 ? 2.993 -19.647 -12.053 1.00 84.81 171 GLY A CA 1
ATOM 1361 C C . GLY A 1 171 ? 3.583 -21.030 -11.732 1.00 84.81 171 GLY A C 1
ATOM 1362 O O . GLY A 1 171 ? 2.951 -22.036 -12.022 1.00 84.81 171 GLY A O 1
ATOM 1363 N N . MET A 1 172 ? 4.774 -21.088 -11.128 1.00 85.56 172 MET A N 1
ATOM 1364 C CA . MET A 1 172 ? 5.424 -22.322 -10.672 1.00 85.56 172 MET A CA 1
ATOM 1365 C C . MET A 1 172 ? 5.283 -22.532 -9.153 1.00 85.56 172 MET A C 1
ATOM 1367 O O . MET A 1 172 ? 5.870 -23.459 -8.604 1.00 85.56 172 MET A O 1
ATOM 1371 N N . GLY A 1 173 ? 4.527 -21.672 -8.460 1.00 81.56 173 GLY A N 1
ATOM 1372 C CA . GLY A 1 173 ? 4.310 -21.735 -7.013 1.00 81.56 173 GLY A CA 1
ATOM 1373 C C . GLY A 1 173 ? 5.449 -21.167 -6.157 1.00 81.56 173 GLY A C 1
ATOM 1374 O O . GLY A 1 173 ? 5.339 -21.183 -4.932 1.00 81.56 173 GLY A O 1
ATOM 1375 N N . GLY A 1 174 ? 6.522 -20.652 -6.768 1.00 86.56 174 GLY A N 1
ATOM 1376 C CA . GLY A 1 174 ? 7.598 -19.943 -6.070 1.00 86.56 174 GLY A CA 1
ATOM 1377 C C . GLY A 1 174 ? 7.218 -18.492 -5.767 1.00 86.56 174 GLY A C 1
ATOM 1378 O O . GLY A 1 174 ? 6.397 -17.913 -6.472 1.00 86.56 174 GLY A O 1
ATOM 1379 N N . ALA A 1 175 ? 7.812 -17.888 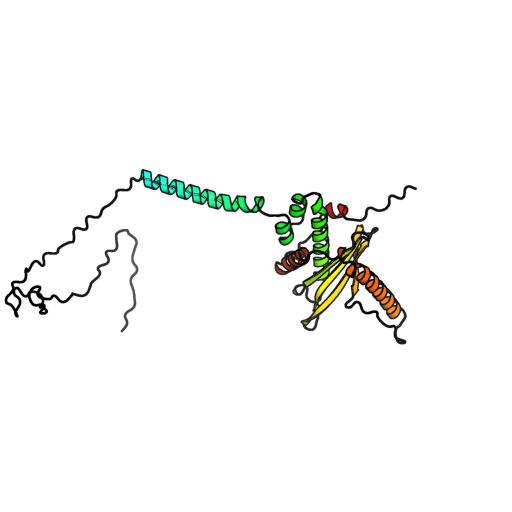-4.738 1.00 89.44 175 ALA A N 1
ATOM 1380 C CA . ALA A 1 175 ? 7.604 -16.469 -4.454 1.00 89.44 175 ALA A CA 1
ATOM 1381 C C . ALA A 1 175 ? 8.343 -15.597 -5.483 1.00 89.44 175 ALA A C 1
ATOM 1383 O O . ALA A 1 175 ? 9.515 -15.833 -5.771 1.00 89.44 175 ALA A O 1
ATOM 1384 N N . ALA A 1 176 ? 7.660 -14.589 -6.010 1.00 92.44 176 ALA A N 1
ATOM 1385 C CA . ALA A 1 176 ? 8.228 -13.496 -6.784 1.00 92.44 176 ALA A CA 1
ATOM 1386 C C . ALA A 1 176 ? 7.920 -12.180 -6.067 1.00 92.44 176 ALA A C 1
ATOM 1388 O O . ALA A 1 176 ? 6.883 -12.057 -5.411 1.00 92.44 176 ALA A O 1
ATOM 1389 N N . SER A 1 177 ? 8.824 -11.214 -6.177 1.00 94.81 177 SER A N 1
ATOM 1390 C CA . SER A 1 177 ? 8.636 -9.862 -5.660 1.00 94.81 177 SER A CA 1
ATOM 1391 C C . SER A 1 177 ? 9.041 -8.837 -6.700 1.00 94.81 177 SER A C 1
ATOM 1393 O O . SER A 1 177 ? 9.828 -9.148 -7.589 1.00 94.81 177 SER A O 1
ATOM 1395 N N . GLY A 1 178 ? 8.535 -7.626 -6.536 1.00 96.62 178 GLY A N 1
ATOM 1396 C CA . GLY A 1 178 ? 8.893 -6.476 -7.349 1.00 96.62 178 GLY A CA 1
ATOM 1397 C C . GLY A 1 178 ? 8.596 -5.161 -6.635 1.00 96.62 178 GLY A C 1
ATOM 1398 O O . GLY A 1 178 ? 8.165 -5.132 -5.480 1.00 96.62 178 GLY A O 1
ATOM 1399 N N . TYR A 1 179 ? 8.820 -4.080 -7.358 1.00 98.44 179 TYR A N 1
ATOM 1400 C CA . TYR A 1 179 ? 8.619 -2.704 -6.959 1.00 98.44 179 TYR A CA 1
ATOM 1401 C C . TYR A 1 179 ? 7.588 -2.101 -7.903 1.00 98.44 179 TYR A C 1
ATOM 1403 O O . TYR A 1 179 ? 7.865 -1.892 -9.083 1.00 98.44 179 TYR A O 1
ATOM 1411 N N . TRP A 1 180 ? 6.389 -1.854 -7.388 1.00 98.62 180 TRP A N 1
ATOM 1412 C CA . TRP A 1 180 ? 5.312 -1.199 -8.113 1.00 98.62 180 TRP A CA 1
ATOM 1413 C C . TRP A 1 180 ? 5.475 0.301 -7.907 1.00 98.62 180 TRP A C 1
ATOM 1415 O O . TRP A 1 180 ? 5.351 0.785 -6.779 1.00 98.62 180 TRP A O 1
ATOM 1425 N N . TYR A 1 181 ? 5.803 1.017 -8.978 1.00 98.62 181 TYR A N 1
ATOM 1426 C CA . TYR A 1 181 ? 6.066 2.449 -8.939 1.00 98.62 181 TYR A CA 1
ATOM 1427 C C . TYR A 1 181 ? 4.841 3.234 -9.391 1.00 98.62 181 TYR A C 1
ATOM 1429 O O . TYR A 1 181 ? 4.400 3.099 -10.533 1.00 98.62 181 TYR A O 1
ATOM 1437 N N . TYR A 1 182 ? 4.329 4.081 -8.503 1.00 98.56 182 TYR A N 1
ATOM 1438 C CA . TYR A 1 182 ? 3.157 4.909 -8.742 1.00 98.56 182 TYR A CA 1
ATOM 1439 C C . TYR A 1 182 ? 3.514 6.388 -8.742 1.00 98.56 182 TYR A C 1
ATOM 1441 O O . TYR A 1 182 ? 4.337 6.852 -7.946 1.00 98.56 182 TYR A O 1
ATOM 1449 N N . LYS A 1 183 ? 2.832 7.150 -9.595 1.00 97.75 183 LYS A N 1
ATOM 1450 C CA . LYS A 1 183 ? 2.948 8.607 -9.653 1.00 97.75 183 LYS A CA 1
ATOM 1451 C C . LYS A 1 183 ? 1.578 9.237 -9.868 1.00 97.75 183 LYS A C 1
ATOM 1453 O O . LYS A 1 183 ? 0.770 8.711 -10.625 1.00 97.75 183 LYS A O 1
ATOM 1458 N N . TYR A 1 184 ? 1.340 10.370 -9.218 1.00 96.75 184 TYR A N 1
ATOM 1459 C CA . TYR A 1 184 ? 0.137 11.159 -9.443 1.00 96.75 184 TYR A CA 1
ATOM 1460 C C . TYR A 1 184 ? 0.096 11.737 -10.866 1.00 96.75 184 TYR A C 1
ATOM 1462 O O . TYR A 1 184 ? 1.072 12.339 -11.331 1.00 96.75 184 TYR A O 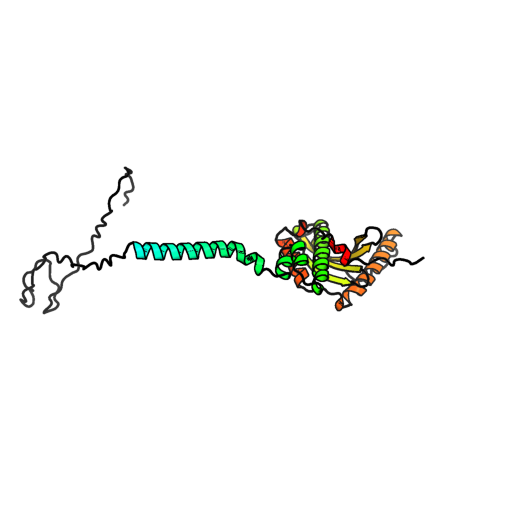1
ATOM 1470 N N . SER A 1 185 ? -1.047 11.577 -11.528 1.00 94.62 185 SER A N 1
ATOM 1471 C CA . SER A 1 185 ? -1.386 12.188 -12.810 1.00 94.62 185 SER A CA 1
ATOM 1472 C C . SER A 1 185 ? -2.282 13.403 -12.578 1.00 94.62 185 SER A C 1
ATOM 1474 O O . SER A 1 185 ? -3.384 13.281 -12.052 1.00 94.62 185 SER A O 1
ATOM 1476 N N . GLU A 1 186 ? -1.830 14.595 -12.979 1.00 91.31 186 GLU A N 1
ATOM 1477 C CA . GLU A 1 186 ? -2.655 15.813 -12.897 1.00 91.31 186 GLU A CA 1
ATOM 1478 C C . GLU A 1 186 ? -3.835 15.797 -13.881 1.00 91.31 186 GLU A C 1
ATOM 1480 O O . GLU A 1 186 ? -4.860 16.427 -13.618 1.00 91.31 186 GLU A O 1
ATOM 1485 N N . GLU A 1 187 ? -3.687 15.082 -14.998 1.00 91.38 187 GLU A N 1
ATOM 1486 C CA . GLU A 1 187 ? -4.713 14.940 -16.033 1.00 91.38 187 GLU A CA 1
ATOM 1487 C C . GLU A 1 187 ? -5.866 14.063 -15.536 1.00 91.38 187 GLU A C 1
ATOM 1489 O O . GLU A 1 187 ? -7.018 14.500 -15.532 1.00 91.38 187 GLU A O 1
ATOM 1494 N N . GLU A 1 188 ? -5.533 12.874 -15.033 1.00 92.69 188 GLU A N 1
ATOM 1495 C CA . GLU A 1 188 ? -6.510 11.876 -14.576 1.00 92.69 188 GLU A CA 1
ATOM 1496 C C . GLU A 1 188 ? -6.946 12.103 -13.121 1.00 92.69 188 GLU A C 1
ATOM 1498 O O . GLU A 1 188 ? -7.967 11.587 -12.677 1.00 92.69 188 GLU A O 1
ATOM 1503 N N . LYS A 1 189 ? -6.212 12.951 -12.386 1.00 91.25 189 LYS A N 1
ATOM 1504 C CA . LYS A 1 189 ? -6.443 13.290 -10.971 1.00 91.25 189 LYS A CA 1
ATOM 1505 C C . LYS A 1 189 ? -6.423 12.078 -10.043 1.00 91.25 189 LYS A C 1
ATOM 1507 O O . LYS A 1 189 ? -7.166 12.019 -9.066 1.00 91.25 189 LYS A O 1
ATOM 1512 N N . GLU A 1 190 ? -5.532 11.142 -10.330 1.00 93.50 190 GLU A N 1
ATOM 1513 C CA . GLU A 1 190 ? -5.343 9.909 -9.572 1.00 93.50 190 GLU A CA 1
ATOM 1514 C C . GLU A 1 190 ? -3.874 9.474 -9.605 1.00 93.50 190 GLU A C 1
ATOM 1516 O O . GLU A 1 190 ? -3.074 9.956 -10.415 1.00 93.50 190 GLU A O 1
ATOM 1521 N N . TYR A 1 191 ? -3.498 8.567 -8.705 1.00 96.44 191 TYR A N 1
ATOM 1522 C CA . TYR A 1 191 ? -2.211 7.886 -8.798 1.00 96.44 191 TYR A CA 1
ATOM 1523 C C . TYR A 1 191 ? -2.300 6.773 -9.833 1.00 96.44 191 TYR A C 1
ATOM 1525 O O . TYR A 1 191 ? -3.281 6.047 -9.895 1.00 96.44 191 TYR A O 1
ATOM 1533 N N . GLN A 1 192 ? -1.257 6.642 -10.647 1.00 96.56 192 GLN A N 1
ATOM 1534 C CA . GLN A 1 192 ? -1.200 5.643 -11.704 1.00 96.56 192 GLN A CA 1
ATOM 1535 C C . GLN A 1 192 ? 0.030 4.772 -11.539 1.00 96.56 192 GLN A C 1
ATOM 1537 O O . GLN A 1 192 ? 1.126 5.272 -11.260 1.00 96.56 192 GLN A O 1
ATOM 1542 N N . LEU A 1 193 ? -0.156 3.470 -11.744 1.00 97.81 193 LEU A N 1
ATOM 1543 C CA . LEU A 1 193 ? 0.945 2.528 -11.860 1.00 97.81 193 LEU A CA 1
ATOM 1544 C C . LEU A 1 193 ? 1.733 2.852 -13.131 1.00 97.81 193 LEU A C 1
ATOM 1546 O O . LEU A 1 193 ? 1.232 2.693 -14.241 1.00 97.81 193 LEU A O 1
ATOM 1550 N N . ILE A 1 194 ? 2.976 3.289 -12.962 1.00 97.00 194 ILE A N 1
ATOM 1551 C CA . ILE A 1 194 ? 3.870 3.607 -14.075 1.00 97.00 194 ILE A CA 1
ATOM 1552 C C . ILE A 1 194 ? 4.524 2.335 -14.606 1.00 97.00 194 ILE A C 1
ATOM 1554 O O . ILE A 1 194 ? 4.544 2.107 -15.811 1.00 97.00 194 ILE A O 1
ATOM 1558 N N . THR A 1 195 ? 5.085 1.517 -13.713 1.00 96.81 195 THR A N 1
ATOM 1559 C CA . THR A 1 195 ? 5.703 0.232 -14.067 1.00 96.81 195 THR A CA 1
ATOM 1560 C C . THR A 1 195 ? 5.917 -0.644 -12.827 1.00 96.81 195 THR A C 1
ATOM 1562 O O . THR A 1 195 ? 5.831 -0.173 -11.688 1.00 96.81 195 THR A O 1
ATOM 1565 N N . VAL A 1 196 ? 6.217 -1.922 -13.060 1.00 96.75 196 VAL A N 1
ATOM 1566 C CA . VAL A 1 196 ? 6.624 -2.896 -12.044 1.00 96.75 196 VAL A CA 1
ATOM 1567 C C . VAL A 1 196 ? 8.011 -3.418 -12.393 1.00 96.75 196 VAL A C 1
ATOM 1569 O O . VAL A 1 196 ? 8.212 -3.976 -13.468 1.00 96.75 196 VAL A O 1
ATOM 1572 N N . ILE A 1 197 ? 8.956 -3.281 -11.467 1.00 96.19 197 ILE A N 1
ATOM 1573 C CA . ILE A 1 197 ? 10.348 -3.699 -11.657 1.00 96.19 197 ILE A CA 1
ATOM 1574 C C . ILE A 1 197 ? 10.706 -4.799 -10.650 1.00 96.19 197 ILE A C 1
ATOM 1576 O O . ILE A 1 197 ? 10.416 -4.662 -9.468 1.00 96.19 197 ILE A O 1
ATOM 1580 N N . ASN A 1 198 ? 11.350 -5.889 -11.073 1.00 94.00 198 ASN A N 1
ATOM 1581 C CA . ASN A 1 198 ? 11.646 -7.023 -10.178 1.00 94.00 198 ASN A CA 1
ATOM 1582 C C . ASN A 1 198 ? 12.918 -6.833 -9.330 1.00 94.00 198 ASN A C 1
ATOM 1584 O O . ASN A 1 198 ? 13.011 -7.377 -8.228 1.00 94.00 198 ASN A O 1
ATOM 1588 N N . ASP A 1 199 ? 13.878 -6.055 -9.831 1.00 94.06 199 ASP A N 1
ATOM 1589 C CA . ASP A 1 199 ? 15.168 -5.765 -9.204 1.00 94.06 199 ASP A CA 1
ATOM 1590 C C . ASP A 1 199 ? 15.641 -4.344 -9.545 1.00 94.06 199 ASP A C 1
ATOM 1592 O O . ASP A 1 199 ? 15.228 -3.736 -10.529 1.00 94.06 199 ASP A O 1
ATOM 1596 N N . LEU A 1 200 ? 16.513 -3.783 -8.714 1.00 94.81 200 LEU A N 1
ATOM 1597 C CA . LEU A 1 200 ? 17.014 -2.419 -8.914 1.00 94.81 200 LEU A CA 1
ATOM 1598 C C . LEU A 1 200 ? 18.321 -2.378 -9.721 1.00 94.81 200 LEU A C 1
ATOM 1600 O O . LEU A 1 200 ? 18.931 -1.310 -9.830 1.00 94.81 200 LEU A O 1
ATOM 1604 N N . ASP A 1 201 ? 18.742 -3.512 -10.279 1.00 93.19 201 ASP A N 1
ATOM 1605 C CA . ASP A 1 201 ? 19.962 -3.617 -11.071 1.00 93.19 201 ASP A CA 1
ATOM 1606 C C . ASP A 1 201 ? 19.689 -3.117 -12.491 1.00 93.19 201 ASP A C 1
ATOM 1608 O O . ASP A 1 201 ? 18.682 -3.459 -13.104 1.00 93.19 201 ASP A O 1
ATOM 1612 N N . GLU A 1 202 ? 20.560 -2.253 -13.010 1.00 90.19 202 GLU A N 1
ATOM 1613 C CA . GLU A 1 202 ? 20.389 -1.722 -14.363 1.00 90.19 202 GLU A CA 1
ATOM 1614 C C . GLU A 1 202 ? 20.466 -2.838 -15.409 1.00 90.19 202 GLU A C 1
ATOM 1616 O O . GLU A 1 202 ? 21.294 -3.746 -15.330 1.00 90.19 202 GLU A O 1
ATOM 1621 N N . GLU A 1 203 ? 19.606 -2.744 -16.420 1.00 87.88 203 GLU A N 1
ATOM 1622 C CA . GLU A 1 203 ? 19.639 -3.650 -17.560 1.00 87.88 203 GLU A CA 1
ATOM 1623 C C . GLU A 1 203 ? 20.668 -3.199 -18.592 1.00 87.88 203 GLU A C 1
ATOM 1625 O O . GLU A 1 203 ? 20.639 -2.059 -19.067 1.00 87.88 203 GLU A O 1
ATOM 1630 N N . ASP A 1 204 ? 21.522 -4.141 -18.988 1.00 88.31 204 ASP A N 1
ATOM 1631 C CA . ASP A 1 204 ? 22.475 -3.970 -20.075 1.00 88.31 204 ASP A CA 1
ATOM 1632 C C . ASP A 1 204 ? 21.811 -4.100 -21.455 1.00 88.31 204 ASP A C 1
ATOM 1634 O O . ASP A 1 204 ? 20.885 -4.890 -21.697 1.00 88.31 204 ASP A O 1
ATOM 1638 N N . TYR A 1 205 ? 22.366 -3.360 -22.411 1.00 84.06 205 TYR A N 1
ATOM 1639 C CA . TYR A 1 205 ? 21.980 -3.433 -23.815 1.00 84.06 205 TYR A CA 1
ATOM 1640 C C . TYR A 1 205 ? 22.699 -4.584 -24.522 1.00 84.06 205 TYR A C 1
ATOM 1642 O O . TYR A 1 205 ? 23.918 -4.740 -24.431 1.00 84.06 205 TYR A O 1
ATOM 1650 N N . SER A 1 206 ? 21.950 -5.354 -25.303 1.00 84.12 206 SER A N 1
ATOM 1651 C CA . SER A 1 206 ? 22.462 -6.400 -26.181 1.00 84.12 206 SER A CA 1
ATOM 1652 C C . SER A 1 206 ? 22.510 -5.915 -27.627 1.00 84.12 206 SER A C 1
ATOM 1654 O O . SER A 1 206 ? 21.680 -5.129 -28.083 1.00 84.12 206 SER A O 1
ATOM 1656 N N . TYR A 1 207 ? 23.463 -6.440 -28.399 1.00 78.00 207 TYR A N 1
ATOM 1657 C CA . TYR A 1 207 ? 23.501 -6.221 -29.848 1.00 78.00 207 TYR A CA 1
ATOM 1658 C C . TYR A 1 207 ? 22.242 -6.756 -30.552 1.00 78.00 207 TYR A C 1
ATOM 1660 O O . TYR A 1 207 ? 21.856 -6.234 -31.595 1.00 78.00 207 TYR A O 1
ATOM 1668 N N . PHE A 1 208 ? 21.612 -7.782 -29.973 1.00 82.50 208 PHE A N 1
ATOM 1669 C CA . PHE A 1 208 ? 20.402 -8.404 -30.506 1.00 82.50 208 PHE A CA 1
ATOM 1670 C C . PHE A 1 208 ? 19.110 -7.681 -30.121 1.00 82.50 208 PHE A C 1
ATOM 1672 O O . PHE A 1 208 ? 18.073 -8.044 -30.664 1.00 82.50 208 PHE A O 1
ATOM 1679 N N . ASP A 1 209 ? 19.171 -6.689 -29.229 1.00 88.69 209 ASP A N 1
ATOM 1680 C CA . ASP A 1 209 ? 17.986 -5.926 -28.847 1.00 88.69 209 ASP A CA 1
ATOM 1681 C C . ASP A 1 209 ? 17.507 -5.101 -30.042 1.00 88.69 209 ASP A C 1
ATOM 1683 O O . ASP A 1 209 ? 18.277 -4.332 -30.653 1.00 88.69 209 ASP A O 1
ATOM 1687 N N . ASP A 1 210 ? 16.224 -5.233 -30.355 1.00 92.06 210 ASP A N 1
ATOM 1688 C CA . ASP A 1 210 ? 15.592 -4.375 -31.337 1.00 92.06 210 ASP A CA 1
ATOM 1689 C C . ASP A 1 210 ? 15.332 -2.965 -30.765 1.00 92.06 210 ASP A C 1
ATOM 1691 O O . ASP A 1 210 ? 15.920 -2.538 -29.768 1.00 92.06 210 ASP A O 1
ATOM 1695 N N . THR A 1 211 ? 14.551 -2.153 -31.478 1.00 91.69 211 THR A N 1
ATOM 1696 C CA . THR A 1 211 ? 14.293 -0.777 -31.024 1.00 91.69 211 THR A CA 1
ATOM 1697 C C . THR A 1 211 ? 13.332 -0.740 -29.840 1.00 91.69 211 THR A C 1
ATOM 1699 O O . THR A 1 211 ? 13.491 0.111 -28.971 1.00 91.69 211 THR A O 1
ATOM 1702 N N . GLU A 1 212 ? 12.356 -1.643 -29.803 1.00 91.69 212 GLU A N 1
ATOM 1703 C CA . GLU A 1 212 ? 11.358 -1.720 -28.740 1.00 91.69 212 GLU A CA 1
ATOM 1704 C C . GLU A 1 212 ? 12.008 -2.227 -27.452 1.00 91.69 212 GLU A C 1
ATOM 1706 O O . GLU A 1 212 ? 11.903 -1.554 -26.428 1.00 91.69 212 GLU A O 1
ATOM 1711 N N . ASP A 1 213 ? 12.820 -3.285 -27.546 1.00 89.56 213 ASP A N 1
ATOM 1712 C CA . ASP A 1 213 ? 13.607 -3.821 -26.429 1.00 89.56 213 ASP A CA 1
ATOM 1713 C C . ASP A 1 213 ? 14.484 -2.736 -25.785 1.00 89.56 213 ASP A C 1
ATOM 1715 O O . ASP A 1 213 ? 14.545 -2.577 -24.565 1.00 89.56 213 ASP A O 1
ATOM 1719 N N . LYS A 1 214 ? 15.175 -1.940 -26.612 1.00 90.94 214 LYS A N 1
ATOM 1720 C CA . LYS A 1 214 ? 16.024 -0.842 -26.123 1.00 90.94 214 LYS A CA 1
ATOM 1721 C C . LYS A 1 214 ? 15.210 0.247 -25.441 1.00 90.94 214 LYS A C 1
ATOM 1723 O O . LYS A 1 214 ? 15.669 0.790 -24.440 1.00 90.94 214 LYS A O 1
ATOM 1728 N N . LEU A 1 215 ? 14.043 0.595 -25.984 1.00 91.69 215 LEU A N 1
ATOM 1729 C CA . LEU A 1 215 ? 13.166 1.599 -25.385 1.00 91.69 215 LEU A CA 1
ATOM 1730 C C . LEU A 1 215 ? 12.620 1.116 -24.041 1.00 91.69 215 LEU A C 1
ATOM 1732 O O . LEU A 1 215 ? 12.662 1.881 -23.080 1.00 91.69 215 LEU A O 1
ATOM 1736 N N . GLU A 1 216 ? 12.186 -0.140 -23.948 1.00 90.31 216 GLU A N 1
ATOM 1737 C CA . GLU A 1 216 ? 11.731 -0.737 -22.692 1.00 90.31 216 GLU A CA 1
ATOM 1738 C C . GLU A 1 216 ? 12.845 -0.711 -21.637 1.00 90.31 216 GLU A C 1
ATOM 1740 O O . GLU A 1 216 ? 12.635 -0.211 -20.533 1.00 90.31 216 GLU A O 1
ATOM 1745 N N . LYS A 1 217 ? 14.066 -1.125 -22.000 1.00 92.56 217 LYS A N 1
ATOM 1746 C CA . LYS A 1 217 ? 15.241 -1.061 -21.113 1.00 92.56 217 LYS A CA 1
ATOM 1747 C C . LYS A 1 217 ? 15.541 0.350 -20.625 1.00 92.56 217 LYS A C 1
ATOM 1749 O O . LYS A 1 217 ? 15.818 0.544 -19.442 1.00 92.56 217 LYS A O 1
ATOM 1754 N N . ILE A 1 218 ? 15.460 1.346 -21.510 1.00 93.44 218 ILE A N 1
ATOM 1755 C CA . ILE A 1 218 ? 15.630 2.758 -21.143 1.00 93.44 218 ILE A CA 1
ATOM 1756 C C . ILE A 1 218 ? 14.565 3.168 -20.120 1.00 93.44 218 ILE A C 1
ATOM 1758 O O . ILE A 1 218 ? 14.9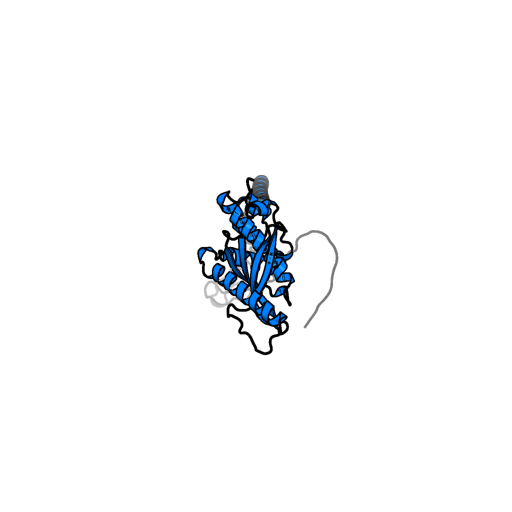10 3.721 -19.076 1.00 93.44 218 ILE A O 1
ATOM 1762 N N . PHE A 1 219 ? 13.290 2.875 -20.388 1.00 93.62 219 PHE A N 1
ATOM 1763 C CA . PHE A 1 219 ? 12.188 3.201 -19.479 1.00 93.62 219 PHE A CA 1
ATOM 1764 C C . PHE A 1 219 ? 12.335 2.502 -18.123 1.00 93.62 219 PHE A C 1
ATOM 1766 O O . PHE A 1 219 ? 12.185 3.149 -17.084 1.00 93.62 219 PHE A O 1
ATOM 1773 N N . ASN A 1 220 ? 12.693 1.218 -18.114 1.00 94.12 220 ASN A N 1
ATOM 1774 C CA . ASN A 1 220 ? 12.889 0.445 -16.891 1.00 94.12 220 ASN A CA 1
ATOM 1775 C C . ASN A 1 220 ? 14.080 0.967 -16.081 1.00 94.12 220 ASN A C 1
ATOM 1777 O O . ASN A 1 220 ? 13.962 1.141 -14.871 1.00 94.12 220 ASN A O 1
ATOM 1781 N N . ASN A 1 221 ? 15.200 1.307 -16.725 1.00 95.38 221 ASN A N 1
ATOM 1782 C CA . ASN A 1 221 ? 16.348 1.910 -16.044 1.00 95.38 221 ASN A CA 1
ATOM 1783 C C . ASN A 1 221 ? 16.013 3.300 -15.476 1.00 95.38 221 ASN A C 1
ATOM 1785 O O . ASN A 1 221 ? 16.386 3.603 -14.345 1.00 95.38 221 ASN A O 1
ATOM 1789 N N . MET A 1 222 ? 15.226 4.119 -16.184 1.00 95.75 222 MET A N 1
ATOM 1790 C CA . MET A 1 222 ? 14.720 5.387 -15.637 1.00 95.75 222 MET A CA 1
ATOM 1791 C C . MET A 1 222 ? 13.806 5.174 -14.423 1.00 95.75 222 MET A C 1
ATOM 1793 O O . MET A 1 222 ? 13.890 5.919 -13.445 1.00 95.75 222 MET A O 1
ATOM 1797 N N . ALA A 1 223 ? 12.940 4.159 -14.463 1.00 96.50 223 ALA A N 1
ATOM 1798 C CA . ALA A 1 223 ? 12.093 3.807 -13.331 1.00 96.50 223 ALA A CA 1
ATOM 1799 C C . ALA A 1 223 ? 12.916 3.304 -12.137 1.00 96.50 223 ALA A C 1
ATOM 1801 O O . ALA A 1 223 ? 12.638 3.710 -11.012 1.00 96.50 223 ALA A O 1
ATOM 1802 N N . ARG A 1 224 ? 13.958 2.490 -12.361 1.00 97.62 224 ARG A N 1
ATOM 1803 C CA . ARG A 1 224 ? 14.887 2.037 -11.310 1.00 97.62 224 ARG A CA 1
ATOM 1804 C C . ARG A 1 224 ? 15.536 3.204 -10.585 1.00 97.62 224 ARG A C 1
ATOM 1806 O O . ARG A 1 224 ? 15.530 3.214 -9.358 1.00 97.62 224 ARG A O 1
ATOM 1813 N N . GLU A 1 225 ? 16.041 4.191 -11.318 1.00 97.31 225 GLU A N 1
ATOM 1814 C CA . GLU A 1 225 ? 16.632 5.386 -10.709 1.00 97.31 225 GLU A CA 1
ATOM 1815 C C . GLU A 1 225 ? 15.592 6.172 -9.900 1.00 97.31 225 GLU A C 1
ATOM 1817 O O . GLU A 1 225 ? 15.828 6.492 -8.736 1.00 97.31 225 GLU A O 1
ATOM 1822 N N . ALA A 1 226 ? 14.387 6.375 -10.445 1.00 97.62 226 ALA A N 1
ATOM 1823 C CA . ALA A 1 226 ? 13.303 7.027 -9.710 1.00 97.62 226 ALA A CA 1
ATOM 1824 C C . ALA A 1 226 ? 12.894 6.259 -8.438 1.00 97.62 226 ALA A C 1
ATOM 1826 O O . ALA A 1 226 ? 12.602 6.879 -7.417 1.00 97.62 226 ALA A O 1
ATOM 1827 N N . ILE A 1 227 ? 12.880 4.924 -8.480 1.00 98.44 227 ILE A N 1
ATOM 1828 C CA . ILE A 1 227 ? 12.588 4.068 -7.326 1.00 98.44 227 ILE A CA 1
ATOM 1829 C C . ILE A 1 227 ? 13.707 4.175 -6.283 1.00 98.44 227 ILE A C 1
ATOM 1831 O O . ILE A 1 227 ? 13.416 4.385 -5.107 1.00 98.44 227 ILE A O 1
ATOM 1835 N N . LYS A 1 228 ? 14.980 4.079 -6.690 1.00 98.00 228 LYS A N 1
ATOM 1836 C CA . LYS A 1 228 ? 16.141 4.231 -5.795 1.00 98.00 228 LYS A CA 1
ATOM 1837 C C . LYS A 1 228 ? 16.129 5.586 -5.090 1.00 98.00 228 LYS A C 1
ATOM 1839 O O . LYS A 1 228 ? 16.335 5.633 -3.878 1.00 98.00 228 LYS A O 1
ATOM 1844 N N . ASP A 1 229 ? 15.821 6.660 -5.816 1.00 97.50 229 ASP A N 1
ATOM 1845 C CA . ASP A 1 229 ? 15.696 8.011 -5.259 1.00 97.50 229 ASP A CA 1
ATOM 1846 C C . ASP A 1 229 ? 14.666 8.085 -4.124 1.00 97.50 229 ASP A C 1
ATOM 1848 O O . ASP A 1 229 ? 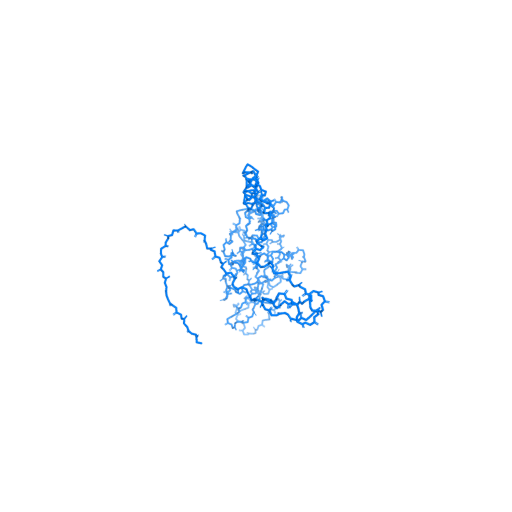14.871 8.807 -3.147 1.00 97.50 229 ASP A O 1
ATOM 1852 N N . ILE A 1 230 ? 13.564 7.338 -4.240 1.00 98.25 230 ILE A N 1
ATOM 1853 C CA . ILE A 1 230 ? 12.509 7.285 -3.223 1.00 98.25 230 ILE A CA 1
ATOM 1854 C C . ILE A 1 230 ? 12.948 6.410 -2.045 1.00 98.25 230 ILE A C 1
ATOM 1856 O O . ILE A 1 230 ? 12.849 6.849 -0.901 1.00 98.25 230 ILE A O 1
ATOM 1860 N N . ILE A 1 231 ? 13.442 5.196 -2.315 1.00 97.50 231 ILE A N 1
ATOM 1861 C CA . ILE A 1 231 ? 13.766 4.179 -1.300 1.00 97.50 231 ILE A CA 1
ATOM 1862 C C . ILE A 1 231 ? 14.968 4.588 -0.438 1.00 97.50 231 ILE A C 1
ATOM 1864 O O . ILE A 1 231 ? 14.993 4.322 0.763 1.00 97.50 231 ILE A O 1
ATOM 1868 N N . TYR A 1 232 ? 15.979 5.243 -1.014 1.00 95.75 232 TYR A N 1
ATOM 1869 C CA . TYR A 1 232 ? 17.182 5.636 -0.269 1.00 95.75 232 TYR A CA 1
ATOM 1870 C C . TYR A 1 232 ? 16.985 6.859 0.632 1.00 95.75 232 TYR A C 1
ATOM 1872 O O . TYR A 1 232 ? 17.834 7.149 1.481 1.00 95.75 232 TYR A O 1
ATOM 1880 N N . GLN A 1 233 ? 15.853 7.547 0.508 1.00 95.56 233 GLN A N 1
ATOM 1881 C CA . GLN A 1 233 ? 15.442 8.587 1.439 1.00 95.56 233 GLN A CA 1
ATOM 1882 C C . GLN A 1 233 ? 14.649 7.959 2.587 1.00 95.56 233 GLN A C 1
ATOM 1884 O O . GLN A 1 233 ? 13.471 7.648 2.451 1.00 95.56 233 GLN A O 1
ATOM 1889 N N . LYS A 1 234 ? 15.29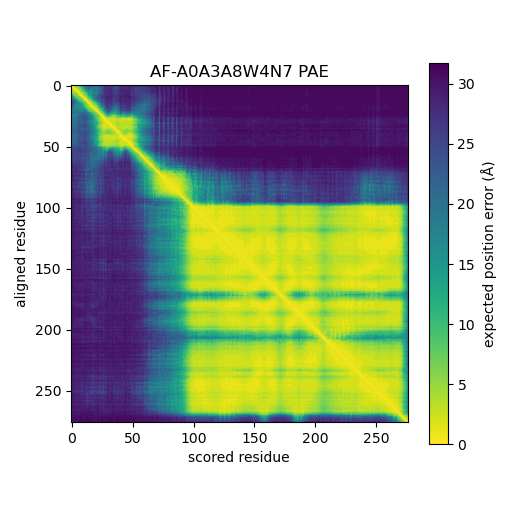6 7.805 3.747 1.00 90.44 234 LYS A N 1
ATOM 1890 C CA . LYS A 1 234 ? 14.692 7.157 4.927 1.00 90.44 234 LYS A CA 1
ATOM 1891 C C . LYS A 1 234 ? 13.368 7.775 5.371 1.00 90.44 234 LYS A C 1
ATOM 1893 O O . LYS A 1 234 ? 12.508 7.052 5.850 1.00 90.44 234 LYS A O 1
ATOM 1898 N N . ASP A 1 235 ? 13.206 9.083 5.198 1.00 95.06 235 ASP A N 1
ATOM 1899 C CA . ASP A 1 235 ? 11.987 9.793 5.596 1.00 95.06 235 ASP A CA 1
ATOM 1900 C C . ASP A 1 235 ? 10.771 9.424 4.726 1.00 95.06 235 ASP A C 1
ATOM 1902 O O . ASP A 1 235 ? 9.641 9.711 5.113 1.00 95.06 235 ASP A O 1
ATOM 1906 N N . ASN A 1 236 ? 10.987 8.771 3.576 1.00 97.38 236 ASN A N 1
ATOM 1907 C CA . ASN A 1 236 ? 9.909 8.273 2.726 1.00 97.38 236 ASN A CA 1
ATOM 1908 C C . ASN A 1 236 ? 9.387 6.905 3.186 1.00 97.38 236 ASN A C 1
ATOM 1910 O O . ASN A 1 236 ? 8.279 6.539 2.805 1.00 97.38 236 ASN A O 1
ATOM 1914 N N . GLU A 1 237 ? 10.157 6.123 3.951 1.00 97.81 237 GLU A N 1
ATOM 1915 C CA . GLU A 1 237 ? 9.726 4.797 4.412 1.00 97.81 237 GLU A CA 1
ATOM 1916 C C . GLU A 1 237 ? 8.570 4.935 5.411 1.00 97.81 237 GLU A C 1
ATOM 1918 O O . GLU A 1 237 ? 8.682 5.623 6.428 1.00 97.81 237 GLU A O 1
ATOM 1923 N N . LEU A 1 238 ? 7.441 4.288 5.115 1.00 96.75 238 LEU A N 1
ATOM 1924 C CA . LEU A 1 238 ? 6.259 4.359 5.967 1.00 96.75 238 LEU A CA 1
ATOM 1925 C C . LEU A 1 238 ? 6.296 3.320 7.096 1.00 96.75 238 LEU A C 1
ATOM 1927 O O . LEU A 1 238 ? 6.944 2.278 7.006 1.00 96.75 238 LEU A O 1
ATOM 1931 N N . ASP A 1 239 ? 5.556 3.594 8.173 1.00 94.81 239 ASP A N 1
ATOM 1932 C CA . ASP A 1 239 ? 5.544 2.745 9.364 1.00 94.81 239 ASP A CA 1
ATOM 1933 C C . ASP A 1 239 ? 4.999 1.329 9.088 1.00 94.81 239 ASP A C 1
ATOM 1935 O O . ASP A 1 239 ? 4.016 1.120 8.371 1.00 94.81 239 ASP A O 1
ATOM 1939 N N . ASN A 1 240 ? 5.600 0.339 9.754 1.00 96.56 240 ASN A N 1
ATOM 1940 C CA . ASN A 1 240 ? 5.232 -1.074 9.636 1.00 96.56 240 ASN A CA 1
ATOM 1941 C C . ASN A 1 240 ? 3.772 -1.387 10.014 1.00 96.56 240 ASN A C 1
ATOM 1943 O O . ASN A 1 240 ? 3.254 -2.448 9.649 1.00 96.56 240 ASN A O 1
ATOM 1947 N N . SER A 1 241 ? 3.094 -0.505 10.752 1.00 97.19 241 SER A N 1
ATOM 1948 C CA . SER A 1 241 ? 1.666 -0.632 11.049 1.00 97.19 241 SER A CA 1
ATOM 1949 C C . SER A 1 241 ? 0.808 -0.649 9.786 1.00 97.19 241 SER A C 1
ATOM 1951 O O . SER A 1 241 ? -0.064 -1.511 9.700 1.00 97.19 241 SER A O 1
ATOM 1953 N N . ILE A 1 242 ? 1.115 0.175 8.777 1.00 98.06 242 ILE A N 1
ATOM 1954 C CA . ILE A 1 242 ? 0.405 0.190 7.486 1.00 98.06 242 ILE A CA 1
ATOM 1955 C C . ILE A 1 242 ? 0.518 -1.182 6.814 1.00 98.06 242 ILE A C 1
ATOM 1957 O O . ILE A 1 242 ? -0.481 -1.804 6.449 1.00 98.06 242 ILE A O 1
ATOM 1961 N N . ILE A 1 243 ? 1.738 -1.723 6.743 1.00 98.62 243 ILE A N 1
ATOM 1962 C CA . ILE A 1 243 ? 2.012 -3.038 6.146 1.00 98.62 243 ILE A CA 1
ATOM 1963 C C . ILE A 1 243 ? 1.247 -4.143 6.884 1.00 98.62 243 ILE A C 1
ATOM 1965 O O . ILE A 1 243 ? 0.682 -5.054 6.270 1.00 98.62 243 ILE A O 1
ATOM 1969 N N . LYS A 1 244 ? 1.206 -4.076 8.219 1.00 98.62 244 LYS A N 1
ATOM 1970 C CA . LYS A 1 244 ? 0.470 -5.032 9.050 1.00 98.62 244 LYS A CA 1
ATOM 1971 C C . LYS A 1 244 ? -1.040 -4.931 8.835 1.00 98.62 244 LYS A C 1
ATOM 1973 O O . LYS A 1 244 ? -1.690 -5.977 8.760 1.00 98.62 244 LYS A O 1
ATOM 1978 N N . ASN A 1 245 ? -1.580 -3.718 8.756 1.00 98.69 245 ASN A N 1
ATOM 1979 C CA . ASN A 1 245 ? -3.002 -3.472 8.549 1.00 98.69 245 ASN A CA 1
ATOM 1980 C C . ASN A 1 245 ? -3.432 -4.035 7.197 1.00 98.69 245 ASN A C 1
ATOM 1982 O O . ASN A 1 245 ? -4.263 -4.938 7.174 1.00 98.69 245 ASN A O 1
ATOM 1986 N N . ILE A 1 246 ? -2.781 -3.627 6.105 1.00 98.75 246 ILE A N 1
ATOM 1987 C CA . ILE A 1 246 ? -3.132 -4.026 4.731 1.00 98.75 246 ILE A CA 1
ATOM 1988 C C . ILE A 1 246 ? -3.028 -5.540 4.533 1.00 98.75 246 ILE A C 1
ATOM 1990 O O . ILE A 1 246 ? -3.968 -6.178 4.060 1.00 98.75 246 ILE A O 1
ATOM 1994 N N . ASN A 1 247 ? -1.932 -6.164 4.975 1.00 98.75 247 ASN A N 1
ATOM 1995 C CA . ASN A 1 247 ? -1.825 -7.626 4.935 1.00 98.75 247 ASN A CA 1
ATOM 1996 C C . ASN A 1 247 ? -2.878 -8.311 5.825 1.00 98.75 247 ASN A C 1
ATOM 1998 O O . ASN A 1 247 ? -3.286 -9.443 5.562 1.00 98.75 247 ASN A O 1
ATOM 2002 N N . GLY A 1 248 ? -3.296 -7.656 6.909 1.00 98.62 248 GLY A N 1
ATOM 2003 C CA . GLY A 1 248 ? -4.400 -8.092 7.757 1.00 98.62 248 GLY A CA 1
ATOM 2004 C C . GLY A 1 248 ? -5.751 -8.019 7.046 1.00 98.62 248 GLY A C 1
ATOM 2005 O O . GLY A 1 248 ? -6.540 -8.950 7.196 1.00 98.62 248 GLY A O 1
ATOM 2006 N N . LEU A 1 249 ? -5.997 -6.966 6.260 1.00 98.69 249 LEU A N 1
ATOM 2007 C CA . LEU A 1 249 ? -7.187 -6.831 5.416 1.00 98.69 249 LEU A CA 1
ATOM 2008 C C . LEU A 1 249 ? -7.228 -7.937 4.362 1.00 98.69 249 LEU A C 1
ATOM 2010 O O . LEU A 1 249 ? -8.247 -8.608 4.215 1.00 98.69 249 LEU A O 1
ATOM 2014 N N . HIS A 1 250 ? -6.098 -8.192 3.697 1.00 98.50 250 HIS A N 1
ATOM 2015 C CA . HIS A 1 250 ? -5.991 -9.257 2.699 1.00 98.50 250 HIS A CA 1
ATOM 2016 C C . HIS A 1 250 ? -6.318 -10.631 3.292 1.00 98.50 250 HIS A C 1
ATOM 2018 O O . HIS A 1 250 ? -7.160 -11.352 2.778 1.00 98.50 250 HIS A O 1
ATOM 2024 N N . LYS A 1 251 ? -5.741 -10.968 4.454 1.00 98.25 251 LYS A N 1
ATOM 2025 C CA . LYS A 1 251 ? -6.008 -12.243 5.154 1.00 98.25 251 LYS A CA 1
ATOM 2026 C C . LYS A 1 251 ? -7.458 -12.431 5.603 1.00 98.25 251 LYS A C 1
ATOM 2028 O O . LYS A 1 251 ? -7.848 -13.556 5.904 1.00 98.25 251 LYS A O 1
ATOM 2033 N N . LYS A 1 252 ? -8.202 -11.338 5.761 1.00 97.69 252 LYS A N 1
ATOM 2034 C CA . LYS A 1 252 ? -9.619 -11.339 6.141 1.00 97.69 252 LYS A CA 1
ATOM 2035 C C . LYS A 1 252 ? -10.540 -11.274 4.916 1.00 97.69 252 LYS A C 1
ATOM 2037 O O . LYS A 1 252 ? -11.745 -11.189 5.116 1.00 97.69 252 LYS A O 1
ATOM 2042 N N . ASP A 1 253 ? -9.985 -11.275 3.701 1.00 96.94 253 ASP A N 1
ATOM 2043 C CA . ASP A 1 253 ? -10.698 -11.092 2.433 1.00 96.94 253 ASP A CA 1
ATOM 2044 C C . ASP A 1 253 ? -11.479 -9.764 2.338 1.00 96.94 253 ASP A C 1
ATOM 2046 O O . ASP A 1 253 ? -12.441 -9.668 1.589 1.00 96.94 253 ASP A O 1
ATOM 2050 N N . ILE A 1 254 ? -11.060 -8.727 3.078 1.00 97.31 254 ILE A N 1
ATOM 2051 C CA . ILE A 1 254 ? -11.715 -7.399 3.081 1.00 97.31 254 ILE A CA 1
ATOM 2052 C C . ILE A 1 254 ? -10.932 -6.334 2.309 1.00 97.31 254 ILE A C 1
ATOM 2054 O O . ILE A 1 254 ? -11.448 -5.249 2.073 1.00 97.31 254 ILE A O 1
ATOM 2058 N N . LEU A 1 255 ? -9.687 -6.618 1.901 1.00 98.12 255 LEU A N 1
ATOM 2059 C CA . LEU A 1 255 ? -8.892 -5.683 1.090 1.00 98.12 255 LEU A CA 1
ATOM 2060 C C . LEU A 1 255 ? -9.607 -5.327 -0.226 1.00 98.12 255 LEU A C 1
ATOM 2062 O O . LEU A 1 255 ? -9.520 -4.198 -0.693 1.00 98.12 255 LEU A O 1
ATOM 2066 N N . GLN A 1 256 ? -10.347 -6.280 -0.792 1.00 96.50 256 GLN A N 1
ATOM 2067 C CA . GLN A 1 256 ? -11.072 -6.112 -2.052 1.00 96.50 256 GLN A CA 1
ATOM 2068 C C . GLN A 1 256 ? -12.227 -5.107 -1.966 1.00 96.50 256 GLN A C 1
ATOM 2070 O O . GLN A 1 256 ? -12.600 -4.517 -2.979 1.00 96.50 256 GLN A O 1
ATOM 2075 N N . ASP A 1 257 ? -12.731 -4.869 -0.756 1.00 97.12 257 ASP A N 1
ATOM 2076 C CA . ASP A 1 257 ? -13.839 -3.954 -0.486 1.00 97.12 257 ASP A CA 1
ATOM 2077 C C . ASP A 1 257 ? -13.356 -2.527 -0.176 1.00 97.12 257 ASP A C 1
ATOM 2079 O O . ASP A 1 257 ? -14.162 -1.651 0.130 1.00 97.12 257 ASP A O 1
ATOM 2083 N N . VAL A 1 258 ? -12.042 -2.274 -0.215 1.00 98.00 258 VAL A N 1
ATOM 2084 C CA . VAL A 1 258 ? -11.498 -0.938 0.036 1.00 98.00 258 VAL A CA 1
ATOM 2085 C C . VAL A 1 258 ? -11.853 0.000 -1.119 1.00 98.00 258 VAL A C 1
ATOM 2087 O O . VAL A 1 258 ? -11.616 -0.297 -2.296 1.00 98.00 258 VAL A O 1
ATOM 2090 N N . GLU A 1 259 ? -12.389 1.160 -0.748 1.00 97.62 259 GLU A N 1
ATOM 2091 C CA . GLU A 1 259 ?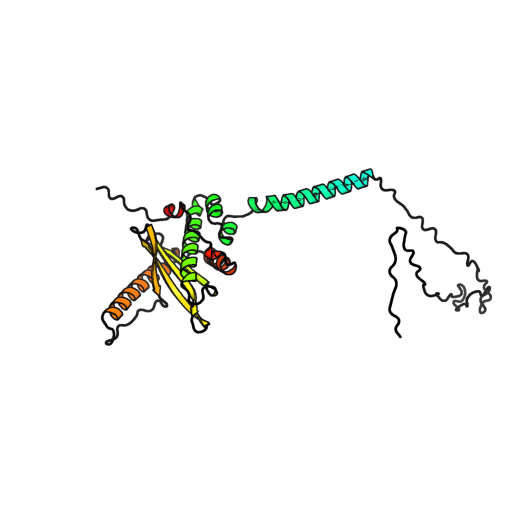 -12.693 2.290 -1.623 1.00 97.62 259 GLU A CA 1
ATOM 2092 C C . GLU A 1 259 ? -11.836 3.497 -1.222 1.00 97.62 259 GLU A C 1
ATOM 2094 O O . GLU A 1 259 ? -11.471 3.653 -0.049 1.00 97.62 259 GLU A O 1
ATOM 2099 N N . LEU A 1 260 ? -11.503 4.345 -2.198 1.00 97.19 260 LEU A N 1
ATOM 2100 C CA . LEU A 1 260 ? -10.868 5.634 -1.933 1.00 97.19 260 LEU A CA 1
ATOM 2101 C C . LEU A 1 260 ? -11.866 6.577 -1.263 1.00 97.19 260 LEU A C 1
ATOM 2103 O O . LEU A 1 260 ? -13.011 6.689 -1.695 1.00 97.19 260 LEU A O 1
ATOM 2107 N N . LEU A 1 261 ? -11.416 7.273 -0.223 1.00 98.00 261 LEU A N 1
ATOM 2108 C CA . LEU A 1 261 ? -12.190 8.337 0.408 1.00 98.00 261 LEU A CA 1
ATOM 2109 C C . LEU A 1 261 ? -12.272 9.570 -0.502 1.00 98.00 261 LEU A C 1
ATOM 2111 O O . LEU A 1 261 ? -11.287 9.946 -1.135 1.00 98.00 261 LEU A O 1
ATOM 2115 N N . ASP A 1 262 ? -13.408 10.269 -0.486 1.00 96.25 262 ASP A N 1
ATOM 2116 C CA . ASP A 1 262 ? -13.591 11.524 -1.232 1.00 96.25 262 ASP A CA 1
ATOM 2117 C C . ASP A 1 262 ? -12.580 12.607 -0.798 1.00 96.25 262 ASP A C 1
ATOM 2119 O O . ASP A 1 262 ? -12.125 13.434 -1.601 1.00 96.25 262 ASP A O 1
ATOM 2123 N N . GLU A 1 263 ? -12.182 12.584 0.478 1.00 97.12 263 GLU A N 1
ATOM 2124 C CA . GLU A 1 263 ? -11.190 13.485 1.060 1.00 97.12 263 GLU A CA 1
ATOM 2125 C C . GLU A 1 263 ? -9.758 13.232 0.572 1.00 97.12 263 GLU A C 1
ATOM 2127 O O . GLU A 1 263 ? -8.865 14.008 0.910 1.00 97.12 263 GLU A O 1
ATOM 2132 N N . ILE A 1 264 ? -9.503 12.217 -0.263 1.00 95.00 264 ILE A N 1
ATOM 2133 C CA . ILE A 1 264 ? -8.160 11.947 -0.798 1.00 95.00 264 ILE A CA 1
ATOM 2134 C C . ILE A 1 264 ? -7.558 13.152 -1.539 1.00 95.00 264 ILE A C 1
ATOM 2136 O O . ILE A 1 264 ? -6.351 13.396 -1.491 1.00 95.00 264 ILE A O 1
ATOM 2140 N N . ASN A 1 265 ? -8.414 13.994 -2.120 1.00 92.38 265 ASN A N 1
ATOM 2141 C CA . ASN A 1 265 ? -8.028 15.248 -2.762 1.00 92.38 265 ASN A CA 1
ATOM 2142 C C . ASN A 1 265 ? -7.308 16.231 -1.815 1.00 92.38 265 ASN A C 1
ATOM 2144 O O . ASN A 1 265 ? -6.636 17.152 -2.280 1.00 92.38 265 ASN A O 1
ATOM 2148 N N . GLU A 1 266 ? -7.435 16.072 -0.493 1.00 93.12 266 GLU A N 1
ATOM 2149 C CA . GLU A 1 266 ? -6.722 16.892 0.493 1.00 93.12 266 GLU A CA 1
ATOM 2150 C C . GLU A 1 266 ? -5.207 16.652 0.476 1.00 93.12 266 GLU A C 1
ATOM 2152 O O . GLU A 1 266 ? -4.453 17.586 0.766 1.00 93.12 266 GLU A O 1
ATOM 2157 N N . ILE A 1 267 ? -4.768 15.440 0.106 1.00 92.62 267 ILE A N 1
ATOM 2158 C CA . ILE A 1 267 ? -3.347 15.070 0.029 1.00 92.62 267 ILE A CA 1
ATOM 2159 C C . ILE A 1 267 ? -2.779 15.115 -1.393 1.00 92.62 267 ILE A C 1
ATOM 2161 O O . ILE A 1 267 ? -1.566 14.986 -1.559 1.00 92.62 267 ILE A O 1
ATOM 2165 N N . TYR A 1 268 ? -3.622 15.311 -2.408 1.00 91.75 268 TYR A N 1
ATOM 2166 C CA . TYR A 1 268 ? -3.182 15.445 -3.794 1.00 91.75 268 TYR A CA 1
ATOM 2167 C C . TYR A 1 268 ? -2.468 16.780 -4.033 1.00 91.75 268 TYR A C 1
ATOM 2169 O O . TYR A 1 268 ? -2.790 17.794 -3.394 1.00 91.75 268 TYR A O 1
ATOM 2177 N N . PRO A 1 269 ? -1.486 16.816 -4.952 1.00 87.94 269 PRO A N 1
ATOM 2178 C CA . PRO A 1 269 ? -0.802 18.052 -5.280 1.00 87.94 269 PRO A CA 1
ATOM 2179 C C . PRO A 1 269 ? -1.815 19.052 -5.838 1.00 87.94 269 PRO A C 1
ATOM 2181 O O . PRO A 1 269 ? -2.549 18.794 -6.791 1.00 87.94 269 PRO A O 1
ATOM 2184 N N . LYS A 1 270 ? -1.860 20.233 -5.223 1.00 82.19 270 LYS A N 1
ATOM 2185 C CA . LYS A 1 270 ? -2.650 21.347 -5.741 1.00 82.19 270 LYS A CA 1
ATOM 2186 C C . LYS A 1 270 ? -1.870 21.926 -6.909 1.00 82.19 270 LYS A C 1
ATOM 2188 O O . LYS A 1 270 ? -0.771 22.440 -6.697 1.00 82.19 270 LYS A O 1
ATOM 2193 N N . GLY A 1 271 ? -2.430 21.822 -8.114 1.00 66.75 271 GLY A N 1
ATOM 2194 C CA . GLY A 1 271 ? -1.838 22.420 -9.307 1.00 66.75 271 GLY A CA 1
ATOM 2195 C C . GLY A 1 271 ? -1.442 23.870 -9.033 1.00 66.75 271 GLY A C 1
ATOM 2196 O O . GLY A 1 271 ? -2.126 24.588 -8.290 1.00 66.75 271 GLY A O 1
ATOM 2197 N N . LYS A 1 272 ? -0.317 24.310 -9.599 1.00 55.59 272 LYS A N 1
ATOM 2198 C CA . LYS A 1 272 ? 0.011 25.734 -9.581 1.00 55.59 272 LYS A CA 1
ATOM 2199 C C . LYS A 1 272 ? -1.123 26.445 -10.310 1.00 55.59 272 LYS A C 1
ATOM 2201 O O . LYS A 1 272 ? -1.359 26.200 -11.487 1.00 55.59 272 LYS A O 1
ATOM 2206 N N . VAL A 1 273 ? -1.861 27.297 -9.599 1.00 48.84 273 VAL A N 1
ATOM 2207 C CA . VAL A 1 273 ? -2.688 28.299 -10.265 1.00 48.84 273 VAL A CA 1
ATOM 2208 C C . VAL A 1 273 ? -1.688 29.224 -10.935 1.00 48.84 273 VAL A C 1
ATOM 2210 O O . VAL A 1 273 ? -1.084 30.074 -10.277 1.00 48.84 273 VAL A O 1
ATOM 2213 N N . ASP A 1 274 ? -1.436 28.983 -12.215 1.00 46.34 274 ASP A N 1
ATOM 2214 C CA . ASP A 1 274 ? -0.682 29.902 -13.044 1.00 46.34 274 ASP A CA 1
ATOM 2215 C C . ASP A 1 274 ? -1.482 31.205 -13.065 1.00 46.34 274 ASP A C 1
ATOM 2217 O O . ASP A 1 274 ? -2.513 31.324 -13.726 1.00 46.34 274 ASP A O 1
ATOM 2221 N N . ASN A 1 275 ? -1.050 32.173 -12.255 1.00 42.81 275 ASN A N 1
ATOM 2222 C CA . ASN A 1 275 ? -1.518 33.545 -12.365 1.00 42.81 275 ASN A CA 1
ATOM 2223 C C . ASN A 1 275 ? -0.960 34.088 -13.686 1.00 42.81 275 ASN A C 1
ATOM 2225 O O . ASN A 1 275 ? 0.147 34.630 -13.712 1.00 42.81 275 ASN A O 1
ATOM 2229 N N . ALA A 1 276 ? -1.695 33.845 -14.771 1.00 40.53 276 ALA A N 1
ATOM 2230 C CA . ALA A 1 276 ? -1.528 34.523 -16.050 1.00 40.53 276 ALA A CA 1
ATOM 2231 C C . ALA A 1 276 ? -1.973 35.989 -15.946 1.00 40.53 276 ALA A C 1
ATOM 2233 O O . ALA A 1 276 ? -2.983 36.258 -15.251 1.00 40.53 276 ALA A O 1
#

Nearest PDB structures (foldseek):
  6hsy-assembly1_A  TM=3.399E-01  e=3.166E-02  Pseudomonas aeruginosa PAO1
  5kuy-assembly1_G  TM=4.939E-01  e=2.271E+00  synthetic construct
  4xrw-assembly1_A  TM=4.814E-01  e=2.541E+00  Amycolatopsis orientalis

Sequence (276 aa):
MEGILIGEICRSNKRRKYIFVGKISKFFCSNCGKELRENEKYCPNCGHKIPLDIDNHSLKVRGFKRKLSLKKVTAICAVFLMIIVLFLAGKMFIPQIFVSTSDLLAEGNYEKAYSKAKKDQKDDVLVENLISYECKEAANGLKDPSSFQLREVWYDKGNSRFVLSISGKNGMGGAASGYWYYKYSEEEKEYQLITVINDLDEEDYSYFDDTEDKLEKIFNNMAREAIKDIIYQKDNELDNSIIKNINGLHKKDILQDVELLDEINEIYPKGKVDNA

Foldseek 3Di:
DDDDDDDDDDDDDDDDDDDDPDDDDFDADPPPRHTDDPPDQADPPPRHGDPPDPPPCPPPPVPPPPVPDVVNVVVVVVVVVVVVVVVVVCVVPVPVPPQALLNCLLVLVLVVSLVRDDPVCNVVSLVLLQVLLVQLVVLVPDPHSLFKAWDWKFDPLVQQKIWTWIWGADPVRDIATWIFIWHADPVVRGIDGPDTGRDLDQDDDDPPQDPVSVVVSVSNNVVSVVNCVRVVPPVRTDDCSSSSSSVSCSVVVNSNVRDRDPCSSVSGDDPPPPPD

Mean predicted aligned error: 16.17 Å

Secondary structure (DSSP, 8-state):
---------------PPP---PPPPPEE-TTT--EE-TT-SB-TTT-PBP----S--------------HHHHHHHHHHHHHHHHHHHHHHHHHHHHH--HHHHHHTT-HHHHHHHS-GGGHHHHHHHHHHHHHHHHHHHTSSSGGG-EEEEEEEEGGGTEEEEEEEEE-TTS-EEEEEEEEEEETTTTEEEEEEEES-SSPPPPPTT--HHHHHHHHHHHHHHHHHHHHHT-GGGBPPHHHHHHHHHHHHTT-GGG----GGGGGTS--------

Radius of gyration: 41.33 Å; Cα contacts (8 Å, |Δi|>4): 289; chains: 1; bounding box: 71×99×110 Å

pLDDT: mean 82.26, std 20.29, range [30.06, 98.81]